Protein 3P8R (pdb70)

B-factor: mean 82.49, std 26.87, range [37.34, 180.31]

Nearest PDB structures (foldseek):
  3p8r-assembly1_A-2  TM=1.004E+00  e=5.946E-35  Vibrio cholerae
  2for-assembly1_B  TM=9.665E-01  e=1.487E-20  Shigella flexneri
  2for-assembly1_A  TM=9.392E-01  e=2.023E-20  Shigella flexneri
  3ts7-assembly1_A  TM=8.952E-01  e=6.046E-17  Methylococcus capsulatus
  3lsn-assembly1_A-2  TM=8.980E-01  e=1.083E-14  Pseudomonas protegens Pf-5

CATH classification: 1.10.600.10

Foldseek 3Di:
DFPVQCVLVVVLVVLLVLLVVLLVPDPPCVDCLSVCLNCLQNVQDSLLLLVLLVVLLVLVPDDVLQRSLLSNLLSLLVSLLVLVCPAPVNPCVSVSSVVSSVVSNVSSLVSLVDGDADPQLVLCSVVLVVLSPCLRDCNALDVLSVLCVVQVVDADDPVSVLSNLCRNFLSSNLSSNLNSQSSNHPSSNVLSVLSSQLSSLLSSLLQLLVLLLVVVPVRHHLCVNQNNVGSLVSSVVSLVSNVVSCVVPPTCCPVSNSVSCCSNVPND

Radius of gyration: 18.15 Å; Cα contacts (8 Å, |Δi|>4): 401; chains: 1; bounding box: 50×47×36 Å

Structure (mmCIF, N/CA/C/O backbone):
data_3P8R
#
_entry.id   3P8R
#
_cell.length_a   79.588
_cell.length_b   79.588
_cell.length_c   215.315
_cell.angle_alpha   90.00
_cell.angle_beta   90.00
_cell.angle_gamma   120.00
#
_symmetry.space_group_name_H-M   'P 61 2 2'
#
loop_
_entity.id
_entity.type
_entity.pdbx_description
1 polymer Geranyltranstransferase
2 water water
#
loop_
_atom_site.group_PDB
_atom_site.id
_atom_site.type_symbol
_atom_site.label_atom_id
_atom_site.label_alt_id
_atom_site.label_comp_id
_atom_site.label_asym_id
_atom_site.label_entity_id
_atom_site.label_seq_id
_atom_site.pdbx_PDB_ins_code
_atom_site.Cartn_x
_atom_site.Cartn_y
_atom_site.Cartn_z
_atom_site.occupancy
_atom_site.B_iso_or_equiv
_atom_site.auth_seq_id
_atom_site.auth_comp_id
_atom_site.auth_asym_id
_atom_site.auth_atom_id
_atom_site.pdbx_PDB_model_num
ATOM 1 N N . HIS A 1 6 ? 19.509 49.428 91.411 1.00 172.61 -2 HIS A N 1
ATOM 2 C CA . HIS A 1 6 ? 19.192 48.974 90.061 1.00 174.55 -2 HIS A CA 1
ATOM 3 C C . HIS A 1 6 ? 17.721 48.604 89.934 1.00 176.25 -2 HIS A C 1
ATOM 4 O O . HIS A 1 6 ? 17.167 48.552 88.842 1.00 176.98 -2 HIS A O 1
ATOM 11 N N . HIS A 1 7 ? 17.092 48.351 91.070 1.00 177.20 -1 HIS A N 1
ATOM 12 C CA . HIS A 1 7 ? 15.668 47.997 91.094 1.00 177.20 -1 HIS A CA 1
ATOM 13 C C . HIS A 1 7 ? 14.760 49.230 91.210 1.00 176.52 -1 HIS A C 1
ATOM 14 O O . HIS A 1 7 ? 15.237 50.345 91.439 1.00 176.59 -1 HIS A O 1
ATOM 21 N N . HIS A 1 8 ? 13.453 49.016 91.047 1.00 174.88 0 HIS A N 1
ATOM 22 C CA . HIS A 1 8 ? 12.448 50.070 91.230 1.00 171.82 0 HIS A CA 1
ATOM 23 C C . HIS A 1 8 ? 12.202 50.337 92.716 1.00 168.88 0 HIS A C 1
ATOM 24 O O . HIS A 1 8 ? 11.150 50.850 93.108 1.00 167.53 0 HIS A O 1
ATOM 31 N N . SER A 1 9 ? 13.182 49.976 93.536 1.00 165.63 1 SER A N 1
ATOM 32 C CA . SER A 1 9 ? 13.111 50.186 94.974 1.00 161.42 1 SER A CA 1
ATOM 33 C C . SER A 1 9 ? 13.914 51.424 95.363 1.00 160.09 1 SER A C 1
ATOM 34 O O . SER A 1 9 ? 13.853 51.876 96.505 1.00 160.35 1 SER A O 1
ATOM 37 N N . LEU A 1 10 ? 14.672 51.964 94.411 1.00 158.01 2 LEU A N 1
ATOM 38 C CA . LEU A 1 10 ? 15.375 53.227 94.622 1.00 155.43 2 LEU A CA 1
ATOM 39 C C . LEU A 1 10 ? 14.372 54.378 94.732 1.00 154.92 2 LEU A C 1
ATOM 40 O O . LEU A 1 10 ? 14.605 55.344 95.460 1.00 154.97 2 LEU A O 1
ATOM 45 N N . GLU A 1 11 ? 13.251 54.264 94.017 1.00 153.24 3 GLU A N 1
ATOM 46 C CA . GLU A 1 11 ? 12.222 55.312 94.014 1.00 150.36 3 GLU A CA 1
ATOM 47 C C . GLU A 1 11 ? 10.886 54.895 94.647 1.00 146.57 3 GLU A C 1
ATOM 48 O O . GLU A 1 11 ? 9.976 55.714 94.777 1.00 146.34 3 GLU A O 1
ATOM 54 N N . ALA A 1 12 ? 10.764 53.628 95.034 1.00 142.01 4 ALA A N 1
ATOM 55 C CA . ALA A 1 12 ? 9.621 53.201 95.833 1.00 136.22 4 ALA A CA 1
ATOM 56 C C . ALA A 1 12 ? 9.826 53.700 97.265 1.00 133.23 4 ALA A C 1
ATOM 57 O O . ALA A 1 12 ? 8.906 54.231 97.886 1.00 130.98 4 ALA A O 1
ATOM 59 N N . LEU A 1 13 ? 11.051 53.539 97.765 1.00 131.17 5 LEU A N 1
ATOM 60 C CA . LEU A 1 13 ? 11.445 54.026 99.088 1.00 129.51 5 LEU A CA 1
ATOM 61 C C . LEU A 1 13 ? 11.211 55.520 99.211 1.00 127.92 5 LEU A C 1
ATOM 62 O O . LEU A 1 13 ? 11.429 56.109 100.270 1.00 128.00 5 LEU A O 1
ATOM 67 N N . SER A 1 14 ? 10.792 56.136 98.114 1.00 126.41 6 SER A N 1
ATOM 68 C CA . SER A 1 14 ? 10.543 57.566 98.107 1.00 124.02 6 SER A CA 1
ATOM 69 C C . SER A 1 14 ? 9.058 57.788 98.358 1.00 121.33 6 SER A C 1
ATOM 70 O O . SER A 1 14 ? 8.662 58.773 98.980 1.00 121.06 6 SER A O 1
ATOM 73 N N . SER A 1 15 ? 8.242 56.853 97.883 1.00 117.54 7 SER A N 1
ATOM 74 C CA . SER A 1 15 ? 6.806 56.904 98.116 1.00 116.10 7 SER A CA 1
ATOM 75 C C . SER A 1 15 ? 6.476 56.917 99.612 1.00 115.05 7 SER A C 1
ATOM 76 O O . SER A 1 15 ? 5.587 57.648 100.056 1.00 116.72 7 SER A O 1
ATOM 79 N N . TYR A 1 16 ? 7.025 55.942 100.306 1.00 110.60 8 TYR A N 1
ATOM 80 C CA . TYR A 1 16 ? 6.866 55.808 101.731 1.00 103.38 8 TYR A CA 1
ATOM 81 C C . TYR A 1 16 ? 7.596 56.865 102.503 1.00 103.61 8 TYR A C 1
ATOM 82 O O . TYR A 1 16 ? 7.102 57.410 103.466 1.00 103.49 8 TYR A O 1
ATOM 91 N N . GLN A 1 17 ? 8.773 57.198 102.029 1.00 105.03 9 GLN A N 1
ATOM 92 C CA . GLN A 1 17 ? 9.660 58.022 102.796 1.00 105.43 9 GLN A CA 1
ATOM 93 C C . GLN A 1 17 ? 8.863 59.245 103.080 1.00 106.47 9 GLN A C 1
ATOM 94 O O . GLN A 1 17 ? 9.061 59.901 104.084 1.00 103.95 9 GLN A O 1
ATOM 96 N N . GLN A 1 18 ? 7.988 59.600 102.165 1.00 107.14 10 GLN A N 1
ATOM 97 C CA . GLN A 1 18 ? 7.153 60.737 102.434 1.00 109.38 10 GLN A CA 1
ATOM 98 C C . GLN A 1 18 ? 6.180 60.512 103.591 1.00 106.61 10 GLN A C 1
ATOM 99 O O . GLN A 1 18 ? 6.047 61.354 104.456 1.00 106.62 10 GLN A O 1
ATOM 105 N N . ARG A 1 19 ? 5.524 59.364 103.628 1.00 102.94 11 ARG A N 1
ATOM 106 C CA . ARG A 1 19 ? 4.491 59.127 104.629 1.00 97.90 11 ARG A CA 1
ATOM 107 C C . ARG A 1 19 ? 5.090 59.162 106.016 1.00 95.98 11 ARG A C 1
ATOM 108 O O . ARG A 1 19 ? 4.635 59.846 106.911 1.00 91.73 11 ARG A O 1
ATOM 116 N N . ASN A 1 20 ? 6.181 58.451 106.137 1.00 93.57 12 ASN A N 1
ATOM 117 C CA . ASN A 1 20 ? 6.991 58.371 107.345 1.00 92.59 12 ASN A CA 1
ATOM 118 C C . ASN A 1 20 ? 7.353 59.729 107.945 1.00 93.73 12 ASN A C 1
ATOM 119 O O . ASN A 1 20 ? 7.463 59.866 109.165 1.00 93.12 12 ASN A O 1
ATOM 124 N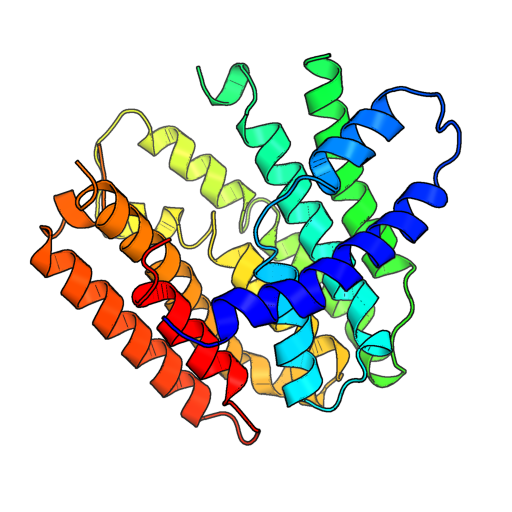 N . ASN A 1 21 ? 7.548 60.725 107.084 1.00 95.86 13 ASN A N 1
ATOM 125 C CA . ASN A 1 21 ? 7.898 62.074 107.531 1.00 96.19 13 ASN A CA 1
ATOM 126 C C . ASN A 1 21 ? 6.664 62.881 107.878 1.00 94.91 13 ASN A C 1
ATOM 127 O O . ASN A 1 21 ? 6.658 63.657 108.835 1.00 96.19 13 ASN A O 1
ATOM 132 N N . GLN A 1 22 ? 5.623 62.701 107.078 1.00 94.41 14 GLN A N 1
ATOM 133 C CA . GLN A 1 22 ? 4.326 63.279 107.373 1.00 98.41 14 GLN A CA 1
ATOM 134 C C . GLN A 1 22 ? 3.847 62.747 108.723 1.00 95.56 14 GLN A C 1
ATOM 135 O O . GLN A 1 22 ? 3.326 63.493 109.558 1.00 93.46 14 GLN A O 1
ATOM 141 N N . GLN A 1 23 ? 4.045 61.450 108.931 1.00 91.54 15 GLN A N 1
ATOM 142 C CA . GLN A 1 23 ? 3.556 60.786 110.123 1.00 88.28 15 GLN A CA 1
ATOM 143 C C . GLN A 1 23 ? 4.369 61.197 111.349 1.00 86.70 15 GLN A C 1
ATOM 144 O O . GLN A 1 23 ? 3.804 61.555 112.383 1.00 84.97 15 GLN A O 1
ATOM 150 N N . LEU A 1 24 ? 5.694 61.145 111.231 1.00 85.36 16 LEU A N 1
ATOM 151 C CA . LEU A 1 24 ? 6.578 61.498 112.345 1.00 82.48 16 LEU A CA 1
ATOM 152 C C . LEU A 1 24 ? 6.380 62.946 112.751 1.00 84.18 16 LEU A C 1
ATOM 153 O O . LEU A 1 24 ? 6.885 63.391 113.781 1.00 83.21 16 LEU A O 1
ATOM 158 N N . ASP A 1 25 ? 5.654 63.688 111.924 1.00 89.99 17 ASP A N 1
ATOM 159 C CA . ASP A 1 25 ? 5.433 65.103 112.181 1.00 91.75 17 ASP A CA 1
ATOM 160 C C . ASP A 1 25 ? 4.265 65.278 113.149 1.00 90.50 17 ASP A C 1
ATOM 161 O O . ASP A 1 25 ? 4.389 65.966 114.168 1.00 91.33 17 ASP A O 1
ATOM 166 N N . GLN A 1 26 ? 3.138 64.647 112.826 1.00 85.97 18 GLN A N 1
ATOM 167 C CA . GLN A 1 26 ? 1.992 64.631 113.722 1.00 84.83 18 GLN A CA 1
ATOM 168 C C . GLN A 1 26 ? 2.434 64.261 115.143 1.00 84.23 18 GLN A C 1
ATOM 169 O O . GLN A 1 26 ? 1.896 64.785 116.120 1.00 85.65 18 GLN A O 1
ATOM 175 N N . TRP A 1 27 ? 3.414 63.366 115.256 1.00 80.43 19 TRP A N 1
ATOM 176 C CA . TRP A 1 27 ? 3.902 62.945 116.570 1.00 76.58 19 TRP A CA 1
ATOM 177 C C . TRP A 1 27 ? 4.734 64.030 117.236 1.00 78.50 19 TRP A C 1
ATOM 178 O O . TRP A 1 27 ? 4.573 64.295 118.423 1.00 84.38 19 TRP A O 1
ATOM 189 N N . LEU A 1 28 ? 5.625 64.665 116.483 1.00 79.28 20 LEU A N 1
ATOM 190 C CA . LEU A 1 28 ? 6.413 65.759 117.046 1.00 78.83 20 LEU A CA 1
ATOM 191 C C . LEU A 1 28 ? 5.505 66.933 117.387 1.00 81.10 20 LEU A C 1
ATOM 192 O O . LEU A 1 28 ? 5.742 67.665 118.348 1.00 80.46 20 LEU A O 1
ATOM 197 N N . ASN A 1 29 ? 4.450 67.098 116.600 1.00 84.30 21 ASN A N 1
ATOM 198 C CA . ASN A 1 29 ? 3.521 68.206 116.808 1.00 88.68 21 ASN A CA 1
ATOM 199 C C . ASN A 1 29 ? 2.817 68.148 118.159 1.00 89.07 21 ASN A C 1
ATOM 200 O O . ASN A 1 29 ? 2.313 69.154 118.652 1.00 89.97 21 ASN A O 1
ATOM 205 N N . ARG A 1 30 ? 2.705 66.953 118.701 1.00 88.82 22 ARG A N 1
ATOM 206 C CA . ARG A 1 30 ? 2.057 66.743 119.973 1.00 85.47 22 ARG A CA 1
ATOM 207 C C . ARG A 1 30 ? 2.839 67.295 121.125 1.00 83.99 22 ARG A C 1
ATOM 208 O O . ARG A 1 30 ? 2.283 67.624 122.142 1.00 86.90 22 ARG A O 1
ATOM 216 N N . ILE A 1 31 ? 4.147 67.343 120.998 1.00 86.15 23 ILE A N 1
ATOM 217 C CA . ILE A 1 31 ? 4.954 67.798 122.109 1.00 90.35 23 ILE A CA 1
ATOM 218 C C . ILE A 1 31 ? 4.817 69.275 122.388 1.00 97.04 23 ILE A C 1
ATOM 219 O O . ILE A 1 31 ? 4.921 70.089 121.502 1.00 101.15 23 ILE A O 1
ATOM 224 N N . PRO A 1 32 ? 4.585 69.603 123.649 1.00 101.71 24 PRO A N 1
ATOM 225 C CA . PRO A 1 32 ? 4.476 70.983 124.101 1.00 103.44 24 PRO A CA 1
ATOM 226 C C . PRO A 1 32 ? 5.840 71.619 124.233 1.00 104.41 24 PRO A C 1
ATOM 227 O O . PRO A 1 32 ? 6.800 70.883 124.317 1.00 100.79 24 PRO A O 1
ATOM 231 N N . PHE A 1 33 ? 5.914 72.943 124.313 1.00 106.25 25 PHE A N 1
ATOM 232 C CA . PHE A 1 33 ? 7.187 73.649 124.359 1.00 106.34 25 PHE A CA 1
ATOM 233 C C . PHE A 1 33 ? 8.032 73.524 123.104 1.00 104.99 25 PHE A C 1
ATOM 234 O O . PHE A 1 33 ? 9.229 73.320 123.177 1.00 102.01 25 PHE A O 1
ATOM 242 N N . GLN A 1 34 ? 7.401 73.669 121.952 1.00 105.57 26 GLN A N 1
ATOM 243 C CA . GLN A 1 34 ? 8.082 73.544 120.671 1.00 108.89 26 GLN A CA 1
ATOM 244 C C . GLN A 1 34 ? 9.214 74.538 120.518 1.00 111.08 26 GLN A C 1
ATOM 245 O O . GLN A 1 34 ? 10.262 74.227 119.973 1.00 111.21 26 GLN A O 1
ATOM 251 N N . THR A 1 35 ? 9.004 75.735 121.024 1.00 114.45 27 THR A N 1
ATOM 252 C CA . THR A 1 35 ? 9.967 76.818 120.883 1.00 114.39 27 THR A CA 1
ATOM 253 C C . THR A 1 35 ?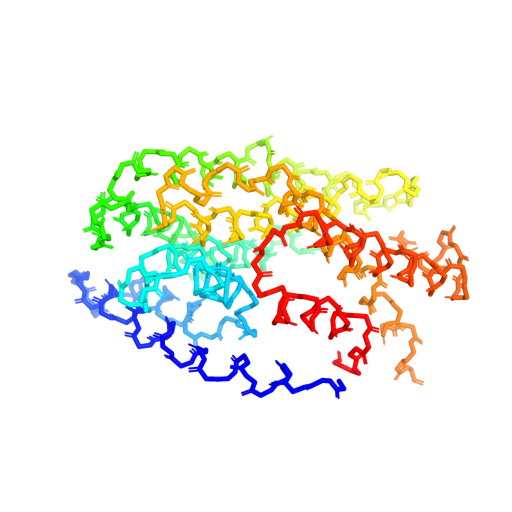 11.255 76.387 121.538 1.00 112.91 27 THR A C 1
ATOM 254 O O . THR A 1 35 ? 12.309 76.956 121.315 1.00 111.48 27 THR A O 1
ATOM 258 N N . LEU A 1 36 ? 11.138 75.396 122.397 1.00 109.07 28 LEU A N 1
ATOM 259 C CA . LEU A 1 36 ? 12.272 74.848 123.089 1.00 104.81 28 LEU A CA 1
ATOM 260 C C . LEU A 1 36 ? 13.163 74.175 122.079 1.00 103.57 28 LEU A C 1
ATOM 261 O O . LEU A 1 36 ? 12.694 73.712 121.061 1.00 104.52 28 LEU A O 1
ATOM 266 N N . PRO A 1 37 ? 14.458 74.186 122.342 1.00 102.86 29 PRO A N 1
ATOM 267 C CA . PRO A 1 37 ? 15.469 73.584 121.477 1.00 101.55 29 PRO A CA 1
ATOM 268 C C . PRO A 1 37 ? 15.464 72.071 121.319 1.00 99.38 29 PRO A C 1
ATOM 269 O O . PRO A 1 37 ? 15.617 71.579 120.214 1.00 98.44 29 PRO A O 1
ATOM 273 N N . LEU A 1 38 ? 15.283 71.336 122.398 1.00 95.94 30 LEU A N 1
ATOM 274 C CA . LEU A 1 38 ? 15.365 69.906 122.300 1.00 91.43 30 LEU A CA 1
ATOM 275 C C . LEU A 1 38 ? 14.316 69.448 121.340 1.00 91.12 30 LEU A C 1
ATOM 276 O O . LEU A 1 38 ? 14.581 68.715 120.419 1.00 91.89 30 LEU A O 1
ATOM 281 N N . ILE A 1 39 ? 13.118 69.945 121.507 1.00 91.51 31 ILE A N 1
ATOM 282 C CA . ILE A 1 39 ? 12.062 69.612 120.544 1.00 92.67 31 ILE A CA 1
ATOM 283 C C . ILE A 1 39 ? 12.434 70.024 119.130 1.00 96.11 31 ILE A C 1
ATOM 284 O O . ILE A 1 39 ? 11.683 69.772 118.181 1.00 98.25 31 ILE A O 1
ATOM 289 N N . GLU A 1 40 ? 13.589 70.671 119.000 1.00 97.93 32 GLU A N 1
ATOM 290 C CA . GLU A 1 40 ? 14.088 71.111 117.701 1.00 98.27 32 GLU A CA 1
ATOM 291 C C . GLU A 1 40 ? 15.080 70.094 117.150 1.00 92.19 32 GLU A C 1
ATOM 292 O O . GLU A 1 40 ? 14.947 69.631 116.019 1.00 87.36 32 GLU A O 1
ATOM 298 N N . ALA A 1 41 ? 16.076 69.762 117.966 1.00 87.18 33 ALA A N 1
ATOM 299 C CA . ALA A 1 41 ? 17.057 68.747 117.620 1.00 84.66 33 ALA A CA 1
ATOM 300 C C . ALA A 1 41 ? 16.321 67.496 117.203 1.00 84.85 33 ALA A C 1
ATOM 301 O O . ALA A 1 41 ? 16.626 66.900 116.171 1.00 86.00 33 ALA A O 1
ATOM 303 N N . MET A 1 42 ? 15.351 67.102 118.023 1.00 85.55 34 MET A N 1
ATOM 304 C CA . MET A 1 42 ? 14.477 65.983 117.702 1.00 82.94 34 MET A CA 1
ATOM 305 C C . MET A 1 42 ? 13.955 66.158 116.286 1.00 81.46 34 MET A C 1
ATOM 306 O O . MET A 1 42 ? 14.059 65.246 115.468 1.00 80.76 34 MET A O 1
ATOM 311 N N . ARG A 1 43 ? 13.400 67.335 116.004 1.00 81.95 35 ARG A N 1
ATOM 312 C CA . ARG A 1 43 ? 12.728 67.591 114.724 1.00 85.43 35 ARG A CA 1
ATOM 313 C C . ARG A 1 43 ? 13.683 67.533 113.518 1.00 87.45 35 ARG A C 1
ATOM 314 O O . ARG A 1 43 ? 13.309 67.067 112.434 1.00 85.99 35 ARG A O 1
ATOM 322 N N . TYR A 1 44 ? 14.911 68.011 113.710 1.00 89.82 36 TYR A N 1
ATOM 323 C CA . TYR A 1 44 ? 15.944 67.892 112.686 1.00 91.33 36 TYR A CA 1
ATOM 324 C C . TYR A 1 44 ? 16.437 66.453 112.664 1.00 92.24 36 TYR A C 1
ATOM 325 O O . TYR A 1 44 ? 16.104 65.686 111.760 1.00 93.70 36 TYR A O 1
ATOM 327 N N . GLY A 1 45 ? 17.210 66.087 113.679 1.00 91.56 37 GLY A N 1
ATOM 328 C CA . GLY A 1 45 ? 17.755 64.742 113.780 1.00 95.14 37 GLY A CA 1
ATOM 329 C C . GLY A 1 45 ? 16.812 63.618 113.384 1.00 97.37 37 GLY A C 1
ATOM 330 O O . GLY A 1 45 ? 17.230 62.461 113.284 1.00 98.19 37 GLY A O 1
ATOM 331 N N . LEU A 1 46 ? 15.543 63.945 113.153 1.00 98.70 38 LEU A N 1
ATOM 332 C CA . LEU A 1 46 ? 14.545 62.924 112.828 1.00 101.25 38 LEU A CA 1
ATOM 333 C C . LEU A 1 46 ? 13.991 63.070 111.417 1.00 102.53 38 LEU A C 1
ATOM 334 O O . LEU A 1 46 ? 13.715 62.078 110.746 1.00 99.52 38 LEU A O 1
ATOM 339 N N . LEU A 1 47 ? 13.818 64.309 110.970 1.00 107.46 39 LEU A N 1
ATOM 340 C CA . LEU A 1 47 ? 13.303 64.550 109.624 1.00 113.54 39 LEU A CA 1
ATOM 341 C C . LEU A 1 47 ? 14.425 64.667 108.573 1.00 115.64 39 LEU A C 1
ATOM 342 O O . LEU A 1 47 ? 14.163 64.840 107.379 1.00 115.79 39 LEU A O 1
ATOM 347 N N . LEU A 1 48 ? 15.671 64.565 109.036 1.00 116.78 40 LEU A N 1
ATOM 348 C CA . LEU A 1 48 ? 16.826 64.385 108.159 1.00 117.79 40 LEU A CA 1
ATOM 349 C C . LEU A 1 48 ? 16.945 62.905 107.809 1.00 118.92 40 LEU A C 1
ATOM 350 O O . LEU A 1 48 ? 16.644 62.498 106.685 1.00 119.03 40 LEU A O 1
ATOM 355 N N . GLY A 1 49 ? 17.401 62.114 108.781 1.00 119.32 41 GLY A N 1
ATOM 356 C CA . GLY A 1 49 ? 17.341 60.648 108.715 1.00 119.53 41 GLY A CA 1
ATOM 357 C C . GLY A 1 49 ? 18.164 59.953 107.641 1.00 119.20 41 GLY A C 1
ATOM 358 O O . GLY A 1 49 ? 19.395 59.974 107.682 1.00 121.83 41 GLY A O 1
ATOM 359 N N . GLY A 1 50 ? 17.476 59.318 106.690 1.00 115.52 42 GLY A N 1
ATOM 360 C CA . GLY A 1 50 ? 18.128 58.586 105.602 1.00 107.51 42 GLY A CA 1
ATOM 361 C C . GLY A 1 50 ? 17.145 58.062 104.568 1.00 104.41 42 GLY A C 1
ATOM 362 O O . GLY A 1 50 ? 16.172 58.738 104.224 1.00 100.29 42 GLY A O 1
ATOM 363 N N . LYS A 1 51 ? 17.396 56.852 104.073 1.00 103.52 43 LYS A N 1
ATOM 364 C CA . LYS A 1 51 ? 16.536 56.245 103.057 1.00 104.19 43 LYS A CA 1
ATOM 365 C C . LYS A 1 51 ? 15.258 55.669 103.678 1.00 103.04 43 LYS A C 1
ATOM 366 O O . LYS A 1 51 ? 14.280 55.408 102.969 1.00 104.52 43 LYS A O 1
ATOM 372 N N . ARG A 1 52 ? 15.279 55.474 104.999 1.00 95.78 44 ARG A N 1
ATOM 373 C CA . ARG A 1 52 ? 14.145 54.919 105.751 1.00 85.58 44 ARG A CA 1
ATOM 374 C C . ARG A 1 52 ? 13.851 53.495 105.319 1.00 79.62 44 ARG A C 1
ATOM 375 O O . ARG A 1 52 ? 12.707 53.149 105.039 1.00 77.42 44 ARG A O 1
ATOM 383 N N . ALA A 1 53 ? 14.885 52.668 105.260 1.00 76.34 45 ALA A N 1
ATOM 384 C CA . ALA A 1 53 ? 14.703 51.288 104.840 1.00 75.88 45 ALA A CA 1
ATOM 385 C C . ALA A 1 53 ? 13.790 50.548 105.816 1.00 77.71 45 ALA A C 1
ATOM 386 O O . ALA A 1 53 ? 13.078 49.601 105.441 1.00 78.60 45 ALA A O 1
ATOM 388 N N . ARG A 1 54 ? 13.808 50.991 107.071 1.00 74.40 46 ARG A N 1
ATOM 389 C CA . ARG A 1 54 ? 13.078 50.299 108.130 1.00 68.97 46 ARG A CA 1
ATOM 390 C C . ARG A 1 54 ? 11.580 50.534 108.020 1.00 63.30 46 ARG A C 1
ATOM 391 O O . ARG A 1 54 ? 10.808 49.586 107.875 1.00 64.55 46 ARG A O 1
ATOM 399 N N . PRO A 1 55 ? 11.166 51.803 108.061 1.00 57.76 47 PRO A N 1
ATOM 400 C CA . PRO A 1 55 ? 9.771 52.143 107.843 1.00 60.86 47 PRO A CA 1
ATOM 401 C C . PRO A 1 55 ? 9.239 51.438 106.604 1.00 67.16 47 PRO A C 1
ATOM 402 O O . PRO A 1 55 ? 8.125 50.916 106.614 1.00 71.82 47 PRO A O 1
ATOM 406 N N . TYR A 1 56 ? 10.043 51.425 105.544 1.00 69.78 48 TYR A N 1
ATOM 407 C CA . TYR A 1 56 ? 9.662 50.787 104.290 1.00 69.37 48 TYR A CA 1
ATOM 408 C C . TYR A 1 56 ? 9.435 49.308 104.509 1.00 64.70 48 TYR A C 1
ATOM 409 O O . TYR A 1 56 ? 8.435 48.744 104.074 1.00 67.81 48 TYR A O 1
ATOM 418 N N . LEU A 1 57 ? 10.370 48.671 105.191 1.00 64.04 49 LEU A N 1
ATOM 419 C CA . LEU A 1 57 ? 10.213 47.265 105.506 1.00 63.50 49 LEU A CA 1
ATOM 420 C C . LEU A 1 57 ? 8.928 46.983 106.289 1.00 64.18 49 LEU A C 1
ATOM 421 O O . LEU A 1 57 ? 8.287 45.946 106.090 1.00 64.81 49 LEU A O 1
ATOM 426 N N . VAL A 1 58 ? 8.561 47.889 107.193 1.00 63.34 50 VAL A N 1
ATOM 427 C CA . VAL A 1 58 ? 7.313 47.741 107.948 1.00 60.10 50 VAL A CA 1
ATOM 428 C C . VAL A 1 58 ? 6.135 47.741 106.965 1.00 60.74 50 VAL A C 1
ATOM 429 O O . VAL A 1 58 ? 5.340 46.794 106.915 1.00 58.67 50 VAL A O 1
ATOM 433 N N . TYR A 1 59 ? 6.053 48.805 106.167 1.00 60.76 51 TYR A N 1
ATOM 434 C CA . TYR A 1 59 ? 4.999 48.969 105.168 1.00 62.32 51 TYR A CA 1
ATOM 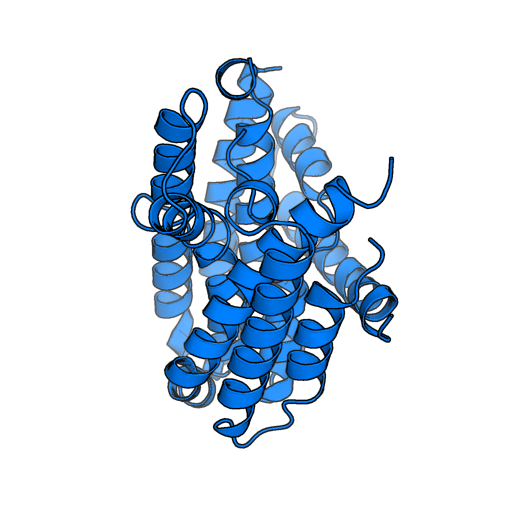435 C C . TYR A 1 59 ? 4.813 47.775 104.225 1.00 65.80 51 TYR A C 1
ATOM 436 O O . TYR A 1 59 ? 3.745 47.139 104.215 1.00 66.74 51 TYR A O 1
ATOM 445 N N . ILE A 1 60 ? 5.844 47.462 103.443 1.00 63.00 52 ILE A N 1
ATOM 446 C CA . ILE A 1 60 ? 5.727 46.383 102.462 1.00 63.92 52 ILE A CA 1
ATOM 447 C C . ILE A 1 60 ? 5.427 45.045 103.115 1.00 64.00 52 ILE A C 1
ATOM 448 O O . ILE A 1 60 ? 4.661 44.248 102.580 1.00 70.30 52 ILE A O 1
ATOM 453 N N . THR A 1 61 ? 6.022 44.782 104.269 1.00 60.57 53 THR A N 1
ATOM 454 C CA . THR A 1 61 ? 5.801 43.492 104.903 1.00 57.13 53 THR A CA 1
ATOM 455 C C . THR A 1 61 ? 4.359 43.356 105.341 1.00 59.62 53 THR A C 1
ATOM 456 O O . THR A 1 61 ? 3.771 42.281 105.243 1.00 61.85 53 THR A O 1
ATOM 460 N N . GLY A 1 62 ? 3.797 44.450 105.845 1.00 61.01 54 GLY A N 1
ATOM 461 C CA . GLY A 1 62 ? 2.439 44.429 106.356 1.00 60.73 54 GLY A CA 1
ATOM 462 C C . GLY A 1 62 ? 1.493 44.255 105.194 1.00 64.26 54 GLY A C 1
ATOM 463 O O . GLY A 1 62 ? 0.647 43.360 105.202 1.00 63.96 54 GLY A O 1
ATOM 464 N N . G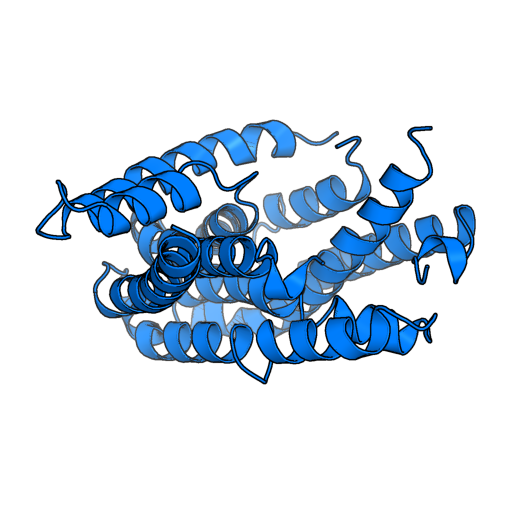LN A 1 63 ? 1.650 45.110 104.184 1.00 64.68 55 GLN A N 1
ATOM 465 C CA . GLN A 1 63 ? 0.839 45.019 102.974 1.00 66.74 55 GLN A CA 1
ATOM 466 C C . GLN A 1 63 ? 0.831 43.607 102.419 1.00 65.80 55 GLN A C 1
ATOM 467 O O . GLN A 1 63 ? -0.232 43.020 102.220 1.00 65.48 55 GLN A O 1
ATOM 473 N N . MET A 1 64 ? 2.015 43.060 102.179 1.00 66.15 56 MET A N 1
ATOM 474 C CA . MET A 1 64 ? 2.134 41.672 101.750 1.00 68.24 56 MET A CA 1
ATOM 475 C C . MET A 1 64 ? 1.208 40.779 102.575 1.00 71.07 56 MET A C 1
ATOM 476 O O . MET A 1 64 ? 0.871 39.665 102.161 1.00 77.58 56 MET A O 1
ATOM 481 N N . LEU A 1 65 ? 0.807 41.266 103.748 1.00 70.59 57 LEU A N 1
ATOM 482 C CA . LEU A 1 65 ? -0.004 40.465 104.671 1.00 69.74 57 LEU A CA 1
ATOM 483 C C . LEU A 1 65 ? -1.443 40.966 104.834 1.00 71.21 57 LEU A C 1
ATOM 484 O O . LEU A 1 65 ? -2.212 40.412 105.616 1.00 73.38 57 LEU A O 1
ATOM 489 N N . GLY A 1 66 ? -1.802 42.008 104.091 1.00 70.30 58 GLY A N 1
ATOM 490 C CA . GLY A 1 66 ? -3.191 42.430 104.002 1.00 72.46 58 GLY A CA 1
ATOM 491 C C . GLY A 1 66 ? -3.510 43.697 104.762 1.00 75.56 58 GLY A C 1
ATOM 492 O O . GLY A 1 66 ? -4.669 44.078 104.881 1.00 78.59 58 GLY A O 1
ATOM 493 N N . CYS A 1 67 ? -2.484 44.363 105.272 1.00 75.18 59 CYS A N 1
ATOM 494 C CA . CYS A 1 67 ? -2.697 45.531 106.114 1.00 73.60 59 CYS A CA 1
ATOM 495 C C . CYS A 1 67 ? -2.872 46.771 105.269 1.00 72.43 59 CYS A C 1
ATOM 496 O O . CYS A 1 67 ? -2.306 46.877 104.183 1.00 72.92 59 CYS A O 1
ATOM 499 N N . GLU A 1 68 ? -3.663 47.707 105.769 1.00 72.32 60 GLU A N 1
ATOM 500 C CA . GLU A 1 68 ? -3.750 49.014 105.156 1.00 76.08 60 GLU A CA 1
ATOM 501 C C . GLU A 1 68 ? -2.554 49.787 105.661 1.00 77.56 60 GLU A C 1
ATOM 502 O O . GLU A 1 68 ? -1.970 49.417 106.679 1.00 80.66 60 GLU A O 1
ATOM 508 N N . LEU A 1 69 ? -2.177 50.852 104.964 1.00 77.56 61 LEU A N 1
ATOM 509 C CA . LEU A 1 69 ? -1.057 51.664 105.423 1.00 81.83 61 LEU A CA 1
ATOM 510 C C . LEU A 1 69 ? -1.392 52.306 106.762 1.00 83.35 61 LEU A C 1
ATOM 511 O O . LEU A 1 69 ? -0.510 52.534 107.591 1.00 86.27 61 LEU A O 1
ATOM 516 N N . SER A 1 70 ? -2.676 52.599 106.956 1.00 83.36 62 SER A N 1
ATOM 517 C CA . SER A 1 70 ? -3.167 53.222 108.182 1.00 82.05 62 SER A CA 1
ATOM 518 C C . SER A 1 70 ? -2.883 52.308 109.361 1.00 75.57 62 SER A C 1
ATOM 519 O O . SER A 1 70 ? -2.674 52.769 110.478 1.00 76.06 62 SER A O 1
ATOM 522 N N . ASP A 1 71 ? -2.886 51.007 109.094 1.00 69.78 63 ASP A N 1
ATOM 523 C CA . ASP A 1 71 ? -2.628 50.003 110.110 1.00 68.19 63 ASP A CA 1
ATOM 524 C C . ASP A 1 71 ? -1.134 49.844 110.410 1.00 65.46 63 ASP A C 1
ATOM 525 O O . ASP A 1 71 ? -0.752 48.985 111.211 1.00 58.63 63 ASP A O 1
ATOM 530 N N . LEU A 1 72 ? -0.297 50.659 109.767 1.00 59.26 64 LEU A N 1
ATOM 531 C CA . LEU A 1 72 ? 1.144 50.417 109.776 1.00 60.26 64 LEU A CA 1
ATOM 532 C C . LEU A 1 72 ? 1.972 51.642 110.135 1.00 61.15 64 LEU A C 1
ATOM 533 O O . LEU A 1 72 ? 3.170 51.538 110.425 1.00 62.95 64 LEU A O 1
ATOM 538 N N . ASP A 1 73 ? 1.341 52.806 110.120 1.00 60.75 65 ASP A N 1
ATOM 539 C CA . ASP A 1 73 ? 2.066 54.037 110.398 1.00 64.92 65 ASP A CA 1
ATOM 540 C C . ASP A 1 73 ? 2.667 54.020 111.802 1.00 64.70 65 ASP A C 1
ATOM 541 O O . ASP A 1 73 ? 3.710 54.645 112.055 1.00 64.89 65 ASP A O 1
ATOM 546 N N . THR A 1 74 ? 2.007 53.297 112.709 1.00 58.11 66 THR A N 1
ATOM 547 C CA . THR A 1 74 ? 2.470 53.195 114.088 1.00 53.41 66 THR A CA 1
ATOM 548 C C . THR A 1 74 ? 3.818 52.483 114.174 1.00 50.46 66 THR A C 1
ATOM 549 O O . THR A 1 74 ? 4.814 53.095 114.576 1.00 51.85 66 THR A O 1
ATOM 553 N N . PRO A 1 75 ? 3.876 51.201 113.774 1.00 44.66 67 PRO A N 1
ATOM 554 C CA . PRO A 1 75 ? 5.208 50.563 113.814 1.00 47.07 67 PRO A CA 1
ATOM 555 C C . PRO A 1 75 ? 6.207 51.322 112.942 1.00 54.19 67 PRO A C 1
ATOM 556 O O . PRO A 1 75 ? 7.375 51.480 113.321 1.00 57.14 67 PRO A O 1
ATOM 560 N N . ALA A 1 76 ? 5.748 51.788 111.782 1.00 53.47 68 ALA A N 1
ATOM 561 C CA . ALA A 1 76 ? 6.634 52.429 110.833 1.00 52.41 68 ALA A CA 1
ATOM 562 C C . ALA A 1 76 ? 7.290 53.616 111.509 1.00 56.77 68 ALA A C 1
ATOM 563 O O . ALA A 1 76 ? 8.520 53.722 111.546 1.00 64.61 68 ALA A O 1
ATOM 565 N N . SER A 1 77 ? 6.468 54.502 112.066 1.00 57.95 69 SER A N 1
ATOM 566 C CA . SER A 1 77 ? 6.979 55.690 112.737 1.00 57.25 69 SER A CA 1
ATOM 567 C C . SER A 1 77 ? 7.845 55.316 113.941 1.00 57.99 69 SER A C 1
ATOM 568 O O . SER A 1 77 ? 8.899 55.902 114.170 1.00 62.83 69 SER A O 1
ATOM 571 N N . ALA A 1 78 ? 7.395 54.335 114.713 1.00 57.77 70 ALA A N 1
ATOM 572 C CA . ALA A 1 78 ? 8.105 53.931 115.924 1.00 58.23 70 ALA A CA 1
ATOM 573 C C . ALA A 1 78 ? 9.533 53.524 115.621 1.00 57.29 70 ALA A C 1
ATOM 574 O O . ALA A 1 78 ? 10.473 53.939 116.307 1.00 53.43 70 ALA A O 1
ATOM 576 N N . VAL A 1 79 ? 9.685 52.687 114.600 1.00 55.68 71 VAL A N 1
ATOM 577 C CA . VAL A 1 79 ? 10.967 52.069 114.319 1.00 54.40 71 VAL A CA 1
ATOM 578 C C . VAL A 1 79 ? 11.971 53.100 113.822 1.00 58.25 71 VAL A C 1
ATOM 579 O O . VAL A 1 79 ? 13.162 53.017 114.123 1.00 58.53 71 VAL A O 1
ATOM 583 N N . GLU A 1 80 ? 11.491 54.086 113.073 1.00 57.84 72 GLU A N 1
ATOM 584 C CA . GLU A 1 80 ? 12.374 55.142 112.618 1.00 63.67 72 GLU A CA 1
ATOM 585 C C . GLU A 1 80 ? 12.917 55.968 113.776 1.00 68.59 72 GLU A C 1
ATOM 586 O O . GLU A 1 80 ? 14.054 56.448 113.719 1.00 73.97 72 GLU A O 1
ATOM 592 N N . CYS A 1 81 ? 12.106 56.141 114.821 1.00 64.68 73 CYS A N 1
ATOM 593 C CA . CYS A 1 81 ? 12.549 56.876 116.010 1.00 61.60 73 CYS A CA 1
ATOM 594 C C . CYS A 1 81 ? 13.756 56.229 116.666 1.00 57.54 73 CYS A C 1
ATOM 595 O O . CYS A 1 81 ? 14.666 56.929 117.107 1.00 58.92 73 CYS A O 1
ATOM 598 N N . ILE A 1 82 ? 13.763 54.901 116.745 1.00 59.25 74 ILE A N 1
ATOM 599 C CA . ILE A 1 82 ? 14.925 54.197 117.292 1.00 60.34 74 ILE A CA 1
ATOM 600 C C . ILE A 1 82 ? 16.133 54.409 116.379 1.00 65.00 74 ILE A C 1
ATOM 601 O O . ILE A 1 82 ? 17.221 54.765 116.831 1.00 65.85 74 ILE A O 1
ATOM 606 N N . HIS A 1 83 ? 15.941 54.191 115.086 1.00 68.62 75 HIS A N 1
ATOM 607 C CA . HIS A 1 83 ? 17.033 54.385 114.153 1.00 71.90 75 HIS A CA 1
ATOM 608 C C . HIS A 1 83 ? 17.654 55.759 114.382 1.00 68.53 75 HIS A C 1
ATOM 609 O O . HIS A 1 83 ? 18.855 55.871 114.651 1.00 63.88 75 HIS A O 1
ATOM 616 N N . ALA A 1 84 ? 16.817 56.794 114.292 1.00 64.99 76 ALA A N 1
ATOM 617 C CA . ALA A 1 84 ? 17.257 58.185 114.422 1.00 66.19 76 ALA A CA 1
ATOM 618 C C . ALA A 1 84 ? 18.031 58.447 115.716 1.00 67.77 76 ALA A C 1
ATOM 619 O O . ALA A 1 84 ? 19.137 58.988 115.697 1.00 71.67 76 ALA A O 1
ATOM 621 N N . TYR A 1 85 ? 17.450 58.066 116.843 1.00 67.37 77 TYR A N 1
ATOM 622 C CA . TYR A 1 85 ? 18.153 58.190 118.105 1.00 65.80 77 TYR A CA 1
ATOM 623 C C . TYR A 1 85 ? 19.565 57.591 117.994 1.00 68.28 77 TYR A C 1
ATOM 624 O O . TYR A 1 85 ? 20.554 58.244 118.346 1.00 67.72 77 TYR A O 1
ATOM 633 N N . SER A 1 86 ? 19.656 56.370 117.468 1.00 67.85 78 SER A N 1
ATOM 634 C CA . SER A 1 86 ? 20.935 55.647 117.380 1.00 72.95 78 SER A CA 1
ATOM 635 C C . SER A 1 86 ? 22.027 56.393 116.596 1.00 76.09 78 SER A C 1
ATOM 636 O O . SER A 1 86 ? 23.205 56.345 116.955 1.00 75.91 78 SER A O 1
ATOM 639 N N . LEU A 1 87 ? 21.647 57.063 115.514 1.00 76.76 79 LEU A N 1
ATOM 640 C CA . LEU A 1 87 ? 22.615 57.844 114.759 1.00 77.36 79 LEU A CA 1
ATOM 641 C C . LEU A 1 87 ? 23.129 58.965 115.635 1.00 80.83 79 LEU A C 1
ATOM 642 O O . LEU A 1 87 ? 24.329 59.067 115.890 1.00 86.44 79 LEU A O 1
ATOM 647 N N . ILE A 1 88 ? 22.206 59.791 116.118 1.00 80.80 80 ILE A N 1
ATOM 648 C CA . ILE A 1 88 ? 22.554 60.932 116.950 1.00 78.39 80 ILE A CA 1
ATOM 649 C C . ILE A 1 88 ? 23.569 60.592 118.042 1.00 82.56 80 ILE A C 1
ATOM 650 O O . ILE A 1 88 ? 24.486 61.366 118.302 1.00 86.82 80 ILE A O 1
ATOM 655 N N . HIS A 1 89 ? 23.375 59.485 118.718 1.00 84.01 81 HIS A N 1
ATOM 656 C CA . HIS A 1 89 ? 24.311 59.056 119.727 1.00 88.38 81 HIS A CA 1
ATOM 657 C C . HIS A 1 89 ? 25.610 58.637 119.092 1.00 92.69 81 HIS A C 1
ATOM 658 O O . HIS A 1 89 ? 26.662 58.748 119.687 1.00 95.04 81 HIS A O 1
ATOM 665 N N . ASP A 1 90 ? 25.522 58.099 117.891 1.00 96.26 82 ASP A N 1
ATOM 666 C CA . ASP A 1 90 ? 26.695 57.623 117.178 1.00 99.42 82 ASP A CA 1
ATOM 667 C C . ASP A 1 90 ? 27.692 58.730 116.862 1.00 100.78 82 ASP A C 1
ATOM 668 O O . ASP A 1 90 ? 28.887 58.533 116.943 1.00 99.81 82 ASP A O 1
ATOM 673 N N . ASP A 1 91 ? 27.178 59.904 116.541 1.00 101.93 83 ASP A N 1
ATOM 674 C CA . ASP A 1 91 ? 27.970 61.037 116.109 1.00 103.12 83 ASP A CA 1
ATOM 675 C C . ASP A 1 91 ? 28.540 61.826 117.266 1.00 103.55 83 ASP A C 1
ATOM 676 O O . ASP A 1 91 ? 28.992 62.944 117.104 1.00 105.51 83 ASP A O 1
ATOM 681 N N . LEU A 1 92 ? 28.459 61.282 118.455 1.00 104.14 84 LEU A N 1
ATOM 682 C CA . LEU A 1 92 ? 28.988 61.987 119.596 1.00 104.77 84 LEU A CA 1
ATOM 683 C C . LEU A 1 92 ? 30.494 62.053 119.708 1.00 106.27 84 LEU A C 1
ATOM 684 O O . LEU A 1 92 ? 31.177 61.051 119.556 1.00 104.32 84 LEU A O 1
ATOM 689 N N . PRO A 1 93 ? 31.002 63.233 120.036 1.00 109.15 85 PRO A N 1
ATOM 690 C CA . PRO A 1 93 ? 32.402 63.360 120.397 1.00 110.07 85 PRO A CA 1
ATOM 691 C C . PRO A 1 93 ? 32.841 62.122 121.180 1.00 110.71 85 PRO A C 1
ATOM 692 O O . PRO A 1 93 ? 33.818 61.468 120.815 1.00 109.21 85 PRO A O 1
ATOM 696 N N . ALA A 1 94 ? 32.144 61.792 122.242 1.00 111.79 86 ALA A N 1
ATOM 697 C CA . ALA A 1 94 ? 32.597 60.668 123.007 1.00 113.68 86 ALA A CA 1
ATOM 698 C C . ALA A 1 94 ? 32.832 59.508 122.078 1.00 117.57 86 ALA A C 1
ATOM 699 O O . ALA A 1 94 ? 33.898 58.923 122.069 1.00 116.86 86 ALA A O 1
ATOM 701 N N . MET A 1 95 ? 31.809 59.142 121.326 1.00 123.29 87 MET A N 1
ATOM 702 C CA . MET A 1 95 ? 31.882 57.962 120.479 1.00 127.28 87 MET A CA 1
ATOM 703 C C . MET A 1 95 ? 32.826 57.972 119.281 1.00 131.01 87 MET A C 1
ATOM 704 O O . MET A 1 95 ? 33.621 57.060 119.114 1.00 130.16 87 MET A O 1
ATOM 709 N N . ASP A 1 96 ? 32.747 59.006 118.454 1.00 136.05 88 ASP A N 1
ATOM 710 C CA . ASP A 1 96 ? 33.573 59.075 117.248 1.00 141.05 88 ASP A CA 1
ATOM 711 C C . ASP A 1 96 ? 35.077 59.301 117.435 1.00 143.29 88 ASP A C 1
ATOM 712 O O . ASP A 1 96 ? 35.893 58.738 116.717 1.00 143.14 88 ASP A O 1
ATOM 717 N N . ASP A 1 97 ? 35.437 60.157 118.377 1.00 145.62 89 ASP A N 1
ATOM 718 C CA . ASP A 1 97 ? 36.829 60.563 118.539 1.00 146.26 89 ASP A CA 1
ATOM 719 C C . ASP A 1 97 ? 37.862 59.508 118.162 1.00 144.69 89 ASP A C 1
ATOM 720 O O . ASP A 1 97 ? 38.929 59.842 117.640 1.00 143.16 89 ASP A O 1
ATOM 725 N N . ASP A 1 112 ? 24.979 72.103 123.567 1.00 94.54 104 ASP A N 1
ATOM 726 C CA . ASP A 1 112 ? 24.359 71.485 122.398 1.00 95.02 104 ASP A CA 1
ATOM 727 C C . ASP A 1 112 ? 25.123 70.251 121.911 1.00 92.87 104 ASP A C 1
ATOM 728 O O . ASP A 1 112 ? 25.007 69.837 120.761 1.00 91.07 104 ASP A O 1
ATOM 733 N N . GLU A 1 113 ? 25.829 69.624 122.828 1.00 93.19 105 GLU A N 1
ATOM 734 C CA . GLU A 1 113 ? 26.328 68.302 122.624 1.00 93.14 105 GLU A CA 1
ATOM 735 C C . GLU A 1 113 ? 25.383 67.641 123.583 1.00 94.02 105 GLU A C 1
ATOM 736 O O . GLU A 1 113 ? 24.671 66.714 123.251 1.00 95.61 105 GLU A O 1
ATOM 742 N N . ALA A 1 114 ? 25.351 68.173 124.795 1.00 91.67 106 ALA A N 1
ATOM 743 C CA . ALA A 1 114 ? 24.422 67.660 125.785 1.00 85.21 106 ALA A CA 1
ATOM 744 C C . ALA A 1 114 ? 23.027 67.653 125.181 1.00 82.65 106 ALA A C 1
ATOM 745 O O . ALA A 1 114 ? 22.211 66.805 125.519 1.00 83.54 106 ALA A O 1
ATOM 747 N N . THR A 1 115 ? 22.762 68.598 124.280 1.00 78.87 107 THR A N 1
ATOM 748 C CA . THR A 1 115 ? 21.493 68.639 123.557 1.00 78.39 107 THR A CA 1
ATOM 749 C C . THR A 1 115 ? 21.368 67.482 122.563 1.00 81.66 107 THR A C 1
ATOM 750 O O . THR A 1 115 ? 20.267 66.993 122.294 1.00 82.74 107 THR A O 1
ATOM 754 N N . ALA A 1 116 ? 22.496 67.044 122.014 1.00 80.80 108 ALA A N 1
ATOM 755 C CA . ALA A 1 116 ? 22.501 65.860 121.161 1.00 81.69 108 ALA A CA 1
ATOM 756 C C . ALA A 1 116 ? 22.212 64.606 121.998 1.00 81.79 108 ALA A C 1
ATOM 757 O O . ALA A 1 116 ? 21.452 63.722 121.589 1.00 80.45 108 ALA A O 1
ATOM 759 N N . ILE A 1 117 ? 22.830 64.529 123.170 1.00 77.95 109 ILE A N 1
ATOM 760 C CA . ILE A 1 117 ? 22.547 63.441 124.079 1.00 76.24 109 ILE A CA 1
ATOM 761 C C . ILE A 1 117 ? 21.055 63.375 124.398 1.00 77.73 109 ILE A C 1
ATOM 762 O O . ILE A 1 117 ? 20.417 62.346 124.189 1.00 72.38 109 ILE A O 1
ATOM 767 N N . LEU A 1 118 ? 20.501 64.476 124.894 1.00 78.55 110 LEU A N 1
ATOM 768 C CA . LEU A 1 118 ? 19.089 64.505 125.247 1.00 83.50 110 LEU A CA 1
ATOM 769 C C . LEU A 1 118 ? 18.209 64.122 124.079 1.00 82.32 110 LEU A C 1
ATOM 770 O O . LEU A 1 118 ? 17.304 63.303 124.229 1.00 88.99 110 LEU A O 1
ATOM 775 N N . THR A 1 119 ? 18.466 64.721 122.921 1.00 79.15 111 THR A N 1
ATOM 776 C CA . THR A 1 119 ? 17.641 64.478 121.738 1.00 77.62 111 THR A CA 1
ATOM 777 C C . THR A 1 119 ? 17.630 63.005 121.329 1.00 78.37 111 THR A C 1
ATOM 778 O O . THR A 1 119 ? 16.646 62.510 120.771 1.00 79.46 111 THR A O 1
ATOM 782 N N . GLY A 1 120 ? 18.730 62.311 121.599 1.00 74.64 112 GLY A N 1
ATOM 783 C CA . GLY A 1 120 ? 18.791 60.879 121.364 1.00 71.99 112 GLY A CA 1
ATOM 784 C C . GLY A 1 120 ? 17.829 60.210 122.320 1.00 70.46 112 GLY A C 1
ATOM 785 O O . GLY A 1 120 ? 16.866 59.563 121.907 1.00 71.61 112 GLY A O 1
ATOM 786 N N . ASP A 1 121 ? 18.095 60.391 123.609 1.00 68.29 113 ASP A N 1
ATOM 787 C CA . ASP A 1 121 ? 17.269 59.850 124.680 1.00 65.70 113 ASP A CA 1
ATOM 788 C C . ASP A 1 121 ? 15.766 60.050 124.462 1.00 61.64 113 ASP A C 1
ATOM 789 O O . ASP A 1 121 ? 14.983 59.116 124.614 1.00 60.74 113 ASP A O 1
ATOM 794 N N . ALA A 1 122 ? 15.376 61.256 124.070 1.00 58.15 114 ALA A N 1
ATOM 795 C CA . ALA A 1 122 ? 13.973 61.581 123.864 1.00 55.69 114 ALA A CA 1
ATOM 796 C C . ALA A 1 122 ? 13.364 60.885 122.646 1.00 57.81 114 ALA A C 1
ATOM 797 O O . ALA A 1 122 ? 12.146 60.680 122.566 1.00 59.55 114 ALA A O 1
ATOM 799 N N . LEU A 1 123 ? 14.196 60.542 121.676 1.00 61.62 115 LEU A N 1
ATOM 800 C CA . LEU A 1 123 ? 13.686 59.859 120.488 1.00 59.17 115 LEU A CA 1
ATOM 801 C C . LEU A 1 123 ? 13.462 58.365 120.758 1.00 55.21 115 LEU A C 1
ATOM 802 O O . LEU A 1 123 ? 12.470 57.796 120.306 1.00 55.96 115 LEU A O 1
ATOM 807 N N . GLN A 1 124 ? 14.361 57.732 121.510 1.00 51.39 116 GLN A N 1
ATOM 808 C CA . GLN A 1 124 ? 14.083 56.376 121.971 1.00 47.15 116 GLN A CA 1
ATOM 809 C C . GLN A 1 124 ? 12.749 56.353 122.725 1.00 48.42 116 GLN A C 1
ATOM 810 O O . GLN A 1 124 ? 11.848 55.586 122.383 1.00 52.90 116 GLN A O 1
ATOM 816 N N . THR A 1 125 ? 12.610 57.210 123.731 1.00 50.69 117 THR A N 1
ATOM 817 C CA . THR A 1 125 ? 11.348 57.319 124.464 1.00 50.98 117 THR A CA 1
ATOM 818 C C . THR A 1 125 ? 10.161 57.543 123.529 1.00 52.79 117 THR A C 1
ATOM 819 O O . THR A 1 125 ? 9.128 56.880 123.657 1.00 53.76 117 THR A O 1
ATOM 823 N N . LEU A 1 126 ? 10.316 58.470 122.586 1.00 52.51 118 LEU A N 1
ATOM 824 C CA . LEU A 1 126 ? 9.258 58.773 121.605 1.00 54.11 118 LEU A CA 1
ATOM 825 C C . LEU A 1 126 ? 8.808 57.530 120.847 1.00 54.68 118 LEU A C 1
ATOM 826 O O . LEU A 1 126 ? 7.626 57.383 120.502 1.00 56.70 118 LEU A O 1
ATOM 831 N N . ALA A 1 127 ? 9.752 56.630 120.599 1.00 51.27 119 ALA A N 1
ATOM 832 C CA . ALA A 1 127 ? 9.468 55.439 119.813 1.00 50.21 119 ALA A CA 1
ATOM 833 C C . ALA A 1 127 ? 8.462 54.563 120.545 1.00 51.21 119 ALA A C 1
ATOM 834 O O . ALA A 1 127 ? 7.579 53.957 119.943 1.00 52.29 119 ALA A O 1
ATOM 836 N N . PHE A 1 128 ? 8.600 54.505 121.859 1.00 49.62 120 PHE A N 1
ATOM 837 C CA . PHE A 1 128 ? 7.722 53.685 122.655 1.00 45.43 120 PHE A CA 1
ATOM 838 C C . PHE A 1 128 ? 6.406 54.392 122.915 1.00 46.55 120 PHE A C 1
ATOM 839 O O . PHE A 1 128 ? 5.344 53.762 122.923 1.00 47.46 120 PHE A O 1
ATOM 847 N N . THR A 1 129 ? 6.465 55.707 123.108 1.00 50.11 121 THR A N 1
ATOM 848 C CA . THR A 1 129 ? 5.239 56.486 123.152 1.00 43.74 121 THR A CA 1
ATOM 849 C C . THR A 1 129 ? 4.380 56.098 121.958 1.00 48.89 121 THR A C 1
ATOM 850 O O . THR A 1 129 ? 3.194 55.794 122.108 1.00 50.23 121 THR A O 1
ATOM 854 N N . ILE A 1 130 ? 4.989 56.098 120.772 1.00 49.05 122 ILE A N 1
ATOM 855 C CA . ILE A 1 130 ? 4.277 55.771 119.532 1.00 49.75 122 ILE A CA 1
ATOM 856 C C . ILE A 1 130 ? 3.677 54.362 119.525 1.00 49.05 122 ILE A C 1
ATOM 857 O O . ILE A 1 130 ? 2.510 54.180 119.177 1.00 53.60 122 ILE A O 1
ATOM 862 N N . LEU A 1 131 ? 4.478 53.364 119.886 1.00 46.08 123 LEU A N 1
ATOM 863 C CA . LEU A 1 131 ? 3.990 51.988 119.923 1.00 45.10 123 LEU A CA 1
ATOM 864 C C . LEU A 1 131 ? 2.880 51.826 120.953 1.00 49.54 123 LEU A C 1
ATOM 865 O O . LEU A 1 131 ? 1.936 51.052 120.744 1.00 51.80 123 LEU A O 1
ATOM 870 N N . ALA A 1 132 ? 3.008 52.542 122.067 1.00 47.49 124 ALA A N 1
ATOM 871 C CA . ALA A 1 132 ? 2.002 52.520 123.134 1.00 52.31 124 ALA A CA 1
ATOM 872 C C . ALA A 1 132 ? 0.690 53.204 122.736 1.00 51.37 124 ALA A C 1
ATOM 873 O O . ALA A 1 132 ? -0.386 52.722 123.086 1.00 53.06 124 ALA A O 1
ATOM 875 N N . GLU A 1 133 ? 0.790 54.322 122.010 1.00 53.07 125 GLU A N 1
ATOM 876 C CA . GLU A 1 133 ? -0.345 55.226 121.795 1.00 52.98 125 GLU A CA 1
ATOM 877 C C . GLU A 1 133 ? -0.977 55.202 120.410 1.00 54.74 125 GLU A C 1
ATOM 878 O O . GLU A 1 133 ? -2.141 55.542 120.264 1.00 57.19 125 GLU A O 1
ATOM 884 N N . GLY A 1 134 ? -0.213 54.842 119.387 1.00 59.56 126 GLY A N 1
ATOM 885 C CA . GLY A 1 134 ? -0.707 54.940 118.010 1.00 57.36 126 GLY A CA 1
ATOM 886 C C . GLY A 1 134 ? -1.785 53.929 117.654 1.00 59.40 126 GLY A C 1
ATOM 887 O O . GLY A 1 134 ? -1.905 52.869 118.285 1.00 58.03 126 GLY A O 1
ATOM 888 N N . ASP A 1 135 ? -2.559 54.253 116.622 1.00 61.75 127 ASP A N 1
ATOM 889 C CA . ASP A 1 135 ? -3.629 53.382 116.142 1.00 60.56 127 ASP A CA 1
ATOM 890 C C . ASP A 1 135 ? -3.113 52.085 115.535 1.00 60.16 127 ASP A C 1
ATOM 891 O O . ASP A 1 135 ? -2.006 52.014 115.002 1.00 61.44 127 ASP A O 1
ATOM 896 N N . LEU A 1 136 ? -3.942 51.058 115.617 1.00 61.16 128 LEU A N 1
ATOM 897 C CA . LEU A 1 136 ? -3.610 49.758 115.094 1.00 60.64 128 LEU A CA 1
ATOM 898 C C . LEU A 1 136 ? -4.919 49.090 114.710 1.00 62.83 128 LEU A C 1
ATOM 899 O O . LEU A 1 136 ? -5.940 49.323 115.353 1.00 65.17 128 LEU A O 1
ATOM 904 N N . SER A 1 137 ? -4.902 48.272 113.663 1.00 60.59 129 SER A N 1
ATOM 905 C CA . SER A 1 137 ? -6.066 47.472 113.338 1.00 59.50 129 SER A CA 1
ATOM 906 C C . SER A 1 137 ? -6.405 46.641 114.568 1.00 59.23 129 SER A C 1
ATOM 907 O O . SER A 1 137 ? -5.633 46.588 115.529 1.00 62.27 129 SER A O 1
ATOM 910 N N . ALA A 1 138 ? -7.547 45.976 114.539 1.00 57.55 130 ALA A N 1
ATOM 911 C CA . ALA A 1 138 ? -7.931 45.134 115.658 1.00 60.73 130 ALA A CA 1
ATOM 912 C C . ALA A 1 138 ? -7.001 43.944 115.727 1.00 60.38 130 ALA A C 1
ATOM 913 O O . ALA A 1 138 ? -6.738 43.411 116.803 1.00 66.42 130 ALA A O 1
ATOM 915 N N . ALA A 1 139 ? -6.528 43.522 114.556 1.00 64.84 131 ALA A N 1
ATOM 916 C CA . ALA A 1 139 ? -5.532 42.459 114.436 1.00 62.05 131 ALA A CA 1
ATOM 917 C C . ALA A 1 139 ? -4.200 42.907 115.058 1.00 57.07 131 ALA A C 1
ATOM 918 O O . ALA A 1 139 ? -3.598 42.191 115.854 1.00 48.84 131 ALA A O 1
ATOM 920 N N . GLY A 1 140 ? -3.768 44.107 114.690 1.00 55.33 132 GLY A N 1
ATOM 921 C CA . GLY A 1 140 ? -2.609 44.738 115.307 1.00 60.63 132 GLY A CA 1
ATOM 922 C C . GLY A 1 140 ? -2.688 44.850 116.822 1.00 58.83 132 GLY A C 1
ATOM 923 O O . GLY A 1 140 ? -1.736 44.493 117.515 1.00 58.31 132 GLY A O 1
ATOM 924 N N . GLU A 1 141 ? -3.811 45.345 117.344 1.00 55.49 133 GLU A N 1
ATOM 925 C CA . GLU A 1 141 ? -3.954 45.515 118.789 1.00 49.50 133 GLU A CA 1
ATOM 926 C C . GLU A 1 141 ? -3.505 44.284 119.525 1.00 52.32 133 GLU A C 1
ATOM 927 O O . GLU A 1 141 ? -2.827 44.379 120.558 1.00 52.55 133 GLU A O 1
ATOM 933 N N . THR A 1 142 ? -3.890 43.124 118.997 1.00 47.51 134 THR A N 1
ATOM 934 C CA . THR A 1 142 ? -3.592 41.853 119.660 1.00 50.52 134 THR A CA 1
ATOM 935 C C . THR A 1 142 ? -2.094 41.664 119.817 1.00 50.16 134 THR A C 1
ATOM 936 O O . THR A 1 142 ? -1.649 40.849 120.620 1.00 49.87 134 THR A O 1
ATOM 940 N N . GLN A 1 143 ? -1.321 42.440 119.064 1.00 48.39 135 GLN A N 1
ATOM 941 C CA . GLN A 1 143 ? 0.132 42.283 119.051 1.00 51.07 135 GLN A CA 1
ATOM 942 C C . GLN A 1 143 ? 0.886 43.516 119.570 1.00 52.94 135 GLN A C 1
ATOM 943 O O . GLN A 1 143 ? 2.115 43.583 119.475 1.00 54.87 135 GLN A O 1
ATOM 949 N N . ARG A 1 144 ? 0.163 44.485 120.125 1.00 48.44 136 ARG A N 1
ATOM 950 C CA . ARG A 1 144 ? 0.811 45.721 120.552 1.00 49.54 136 ARG A CA 1
ATOM 951 C C . ARG A 1 144 ? 1.902 45.452 121.595 1.00 50.45 136 ARG A C 1
ATOM 952 O O . ARG A 1 144 ? 3.026 45.949 121.484 1.00 48.40 136 ARG A O 1
ATOM 960 N N . VAL A 1 145 ? 1.575 44.658 122.601 1.00 47.21 137 VAL A N 1
ATOM 961 C CA . VAL A 1 145 ? 2.573 44.245 123.577 1.00 48.86 137 VAL A CA 1
ATOM 962 C C . VAL A 1 145 ? 3.734 43.499 122.911 1.00 48.88 137 VAL A C 1
ATOM 963 O O . VAL A 1 145 ? 4.893 43.690 123.285 1.00 50.00 137 VAL A O 1
ATOM 967 N N . ALA A 1 146 ? 3.430 42.647 121.929 1.00 50.76 138 ALA A N 1
ATOM 968 C CA . ALA A 1 146 ? 4.481 41.908 121.215 1.00 43.02 138 ALA A CA 1
ATOM 969 C C . ALA A 1 146 ? 5.371 42.829 120.370 1.00 41.23 138 ALA A C 1
ATOM 970 O O . ALA A 1 146 ? 6.550 42.542 120.178 1.00 44.12 138 ALA A O 1
ATOM 972 N N . MET A 1 147 ? 4.806 43.927 119.869 1.00 40.53 139 MET A N 1
ATOM 973 C CA . MET A 1 147 ? 5.574 44.935 119.125 1.00 45.57 139 MET A CA 1
ATOM 974 C C . MET A 1 147 ? 6.525 45.694 120.039 1.00 51.65 139 MET A C 1
ATOM 975 O O . MET A 1 147 ? 7.607 46.122 119.627 1.00 58.81 139 MET A O 1
ATOM 980 N N . LEU A 1 148 ? 6.095 45.918 121.270 1.00 48.62 140 LEU A N 1
ATOM 981 C CA . LEU A 1 148 ? 6.929 46.628 122.204 1.00 48.25 140 LEU A CA 1
ATOM 982 C C . LEU A 1 148 ? 8.069 45.707 122.658 1.00 49.29 140 LEU A C 1
ATOM 983 O O . LEU A 1 148 ? 9.227 46.121 122.698 1.00 51.92 140 LEU A O 1
ATOM 988 N N . GLN A 1 149 ? 7.767 44.454 122.978 1.00 40.93 141 GLN A N 1
ATOM 989 C CA . GLN A 1 149 ? 8.844 43.581 123.419 1.00 47.82 141 GLN A CA 1
ATOM 990 C C . GLN A 1 149 ? 9.869 43.425 122.298 1.00 49.44 141 GLN A C 1
ATOM 991 O O . GLN A 1 149 ? 11.066 43.418 122.554 1.00 52.22 141 GLN A O 1
ATOM 997 N N . ALA A 1 150 ? 9.407 43.371 121.050 1.00 48.77 142 ALA A N 1
ATOM 998 C CA . ALA A 1 150 ? 10.312 43.152 119.918 1.00 48.01 142 ALA A CA 1
ATOM 999 C C . ALA A 1 150 ? 11.160 44.377 119.636 1.00 49.63 142 ALA A C 1
ATOM 1000 O O . ALA A 1 150 ? 12.314 44.266 119.239 1.00 56.54 142 ALA A O 1
ATOM 1002 N N . LEU A 1 151 ? 10.578 45.551 119.830 1.00 47.30 143 LEU A N 1
ATOM 1003 C CA . LEU A 1 151 ? 11.326 46.787 119.662 1.00 48.63 143 LEU A CA 1
ATOM 1004 C C . LEU A 1 151 ? 12.317 47.010 120.813 1.00 52.24 143 LEU A C 1
ATOM 1005 O O . LEU A 1 151 ? 13.425 47.507 120.602 1.00 57.43 143 LEU A O 1
ATOM 1010 N N . ALA A 1 152 ? 11.935 46.650 122.031 1.00 48.82 144 ALA A N 1
ATOM 1011 C CA . ALA A 1 152 ? 12.865 46.800 123.141 1.00 53.43 144 ALA A CA 1
ATOM 1012 C C . ALA A 1 152 ? 13.999 45.788 122.971 1.00 54.65 144 ALA A C 1
ATOM 1013 O O . ALA A 1 152 ? 15.173 46.133 123.092 1.00 52.00 144 ALA A O 1
ATOM 1015 N N . GLU A 1 153 ? 13.637 44.541 122.680 1.00 58.03 145 GLU A N 1
ATOM 1016 C CA . GLU A 1 153 ? 14.616 43.467 122.490 1.00 55.39 145 GLU A CA 1
ATOM 1017 C C . GLU A 1 153 ? 15.637 43.779 121.414 1.00 54.88 145 GLU A C 1
ATOM 1018 O O . GLU A 1 153 ? 16.804 43.474 121.563 1.00 58.34 145 GLU A O 1
ATOM 1024 N N . ALA A 1 154 ? 15.188 44.374 120.320 1.00 55.42 146 ALA A N 1
ATOM 1025 C CA . ALA A 1 154 ? 16.072 44.666 119.210 1.00 52.10 146 ALA A CA 1
ATOM 1026 C C . ALA A 1 154 ? 16.929 45.877 119.488 1.00 56.45 146 ALA A C 1
ATOM 1027 O O . ALA A 1 154 ? 17.933 46.091 118.821 1.00 59.86 146 ALA A O 1
ATOM 1029 N N . SER A 1 155 ? 16.529 46.690 120.458 1.00 58.40 147 SER A N 1
ATOM 1030 C CA . SER A 1 155 ? 17.186 47.982 120.662 1.00 55.95 147 SER A CA 1
ATOM 1031 C C . SER A 1 155 ? 18.174 48.021 121.829 1.00 56.54 147 SER A C 1
ATOM 1032 O O . SER A 1 155 ? 19.076 48.864 121.858 1.00 53.96 147 SER A O 1
ATOM 1035 N N . GLY A 1 156 ? 18.009 47.106 122.780 1.00 56.58 148 GLY A N 1
ATOM 1036 C CA . GLY A 1 156 ? 18.787 47.145 124.013 1.00 62.94 148 GLY A CA 1
ATOM 1037 C C . GLY A 1 156 ? 20.079 46.346 124.019 1.00 65.89 148 GLY A C 1
ATOM 1038 O O . GLY A 1 156 ? 20.737 46.190 122.987 1.00 67.45 148 GLY A O 1
ATOM 1039 N N . ALA A 1 157 ? 20.431 45.838 125.201 1.00 69.46 149 ALA A N 1
ATOM 1040 C CA . ALA A 1 157 ? 21.683 45.098 125.414 1.00 69.05 149 ALA A CA 1
ATOM 1041 C C . ALA A 1 157 ? 21.629 43.737 124.745 1.00 69.38 149 ALA A C 1
ATOM 1042 O O . ALA A 1 157 ? 22.532 42.917 124.903 1.00 74.84 149 ALA A O 1
ATOM 1044 N N . GLN A 1 158 ? 20.563 43.497 123.996 1.00 65.90 150 GLN A N 1
ATOM 1045 C CA . GLN A 1 158 ? 20.426 42.240 123.297 1.00 63.91 150 GLN A CA 1
ATOM 1046 C C . GLN A 1 158 ? 20.341 42.487 121.806 1.00 62.09 150 GLN A C 1
ATOM 1047 O O . GLN A 1 158 ? 20.047 41.581 121.037 1.00 62.81 150 GLN A O 1
ATOM 1053 N N . GLY A 1 159 ? 20.610 43.721 121.400 1.00 58.86 151 GLY A N 1
ATOM 1054 C CA . GLY A 1 159 ? 20.601 44.056 119.996 1.00 52.75 151 GLY A CA 1
ATOM 1055 C C . GLY A 1 159 ? 21.445 45.272 119.734 1.00 56.73 151 GLY A C 1
ATOM 1056 O O . GLY A 1 159 ? 22.627 45.307 120.044 1.00 62.59 151 GLY A O 1
ATOM 1057 N N . MET A 1 160 ? 20.819 46.292 119.182 1.00 55.76 152 MET A N 1
ATOM 1058 C CA . MET A 1 160 ? 21.520 47.491 118.782 1.00 57.15 152 MET A CA 1
ATOM 1059 C C . MET A 1 160 ? 22.574 47.980 119.795 1.00 65.72 152 MET A C 1
ATOM 1060 O O . MET A 1 160 ? 23.577 48.602 119.419 1.00 67.03 152 MET A O 1
ATOM 1065 N N . CYS A 1 161 ? 22.350 47.717 121.078 1.00 68.24 153 CYS A N 1
ATOM 1066 C CA . CYS A 1 161 ? 23.284 48.201 122.097 1.00 72.07 153 CYS A CA 1
ATOM 1067 C C . CYS A 1 161 ? 24.397 47.205 122.331 1.00 72.05 153 CYS A C 1
ATOM 1068 O O . CYS A 1 161 ? 25.549 47.579 122.496 1.00 77.72 153 CYS A O 1
ATOM 1071 N N . LEU A 1 162 ? 24.041 45.933 122.350 1.00 72.44 154 LEU A N 1
ATOM 1072 C CA . LEU A 1 162 ? 25.021 44.884 122.516 1.00 73.29 154 LEU A CA 1
ATOM 1073 C C . LEU A 1 162 ? 25.955 44.913 121.321 1.00 75.21 154 LEU A C 1
ATOM 1074 O O . LEU A 1 162 ? 27.116 44.545 121.431 1.00 78.76 154 LEU A O 1
ATOM 1079 N N . GLY A 1 163 ? 25.450 45.386 120.186 1.00 75.13 155 GLY A N 1
ATOM 1080 C CA . GLY A 1 163 ? 26.211 45.373 118.946 1.00 74.72 155 GLY A CA 1
ATOM 1081 C C . GLY A 1 163 ? 27.071 46.602 118.835 1.00 77.54 155 GLY A C 1
ATOM 1082 O O . GLY A 1 163 ? 28.094 46.602 118.155 1.00 78.81 155 GLY A O 1
ATOM 1083 N N . GLN A 1 164 ? 26.650 47.663 119.507 1.00 80.83 156 GLN A N 1
ATOM 1084 C CA . GLN A 1 164 ? 27.422 48.896 119.528 1.00 83.54 156 GLN A CA 1
ATOM 1085 C C . GLN A 1 164 ? 28.524 48.750 120.579 1.00 81.25 156 GLN A C 1
ATOM 1086 O O . GLN A 1 164 ? 29.599 49.332 120.467 1.00 76.36 156 GLN A O 1
ATOM 1092 N N . ALA A 1 165 ? 28.242 47.941 121.592 1.00 81.68 157 ALA A N 1
ATOM 1093 C CA . ALA A 1 165 ? 29.221 47.595 122.611 1.00 83.53 157 ALA A CA 1
ATOM 1094 C C . ALA A 1 165 ? 30.341 46.759 122.014 1.00 85.67 157 ALA A C 1
ATOM 1095 O O . ALA A 1 165 ? 31.481 46.808 122.480 1.00 88.65 157 ALA A O 1
ATOM 1097 N N . LEU A 1 166 ? 30.010 45.973 120.996 1.00 86.08 158 LEU A N 1
ATOM 1098 C CA . LEU A 1 166 ? 30.989 45.083 120.390 1.00 82.34 158 LEU A CA 1
ATOM 1099 C C . LEU A 1 166 ? 31.850 45.840 119.393 1.00 81.63 158 LEU A C 1
ATOM 1100 O O . LEU A 1 166 ? 33.043 45.580 119.289 1.00 82.88 158 LEU A O 1
ATOM 1105 N N . ASP A 1 167 ? 31.249 46.779 118.672 1.00 80.65 159 ASP A N 1
ATOM 1106 C CA . ASP A 1 167 ? 32.009 47.635 117.778 1.00 87.29 159 ASP A CA 1
ATOM 1107 C C . ASP A 1 167 ? 32.889 48.584 118.594 1.00 95.27 159 ASP A C 1
ATOM 1108 O O . ASP A 1 167 ? 33.677 49.365 118.047 1.00 95.55 159 ASP A O 1
ATOM 1113 N N . LEU A 1 168 ? 32.732 48.514 119.912 1.00 100.87 160 LEU A N 1
ATOM 1114 C CA . LEU A 1 168 ? 33.568 49.267 120.826 1.00 105.13 160 LEU A CA 1
ATOM 1115 C C . LEU A 1 168 ? 34.949 48.634 120.813 1.00 109.77 160 LEU A C 1
ATOM 1116 O O . LEU A 1 168 ? 35.887 49.192 120.240 1.00 111.15 160 LEU A O 1
ATOM 1121 N N . ALA A 1 169 ? 35.061 47.458 121.433 1.00 113.47 161 ALA A N 1
ATOM 1122 C CA . ALA A 1 169 ? 36.320 46.706 121.481 1.00 117.28 161 ALA A CA 1
ATOM 1123 C C . ALA A 1 169 ? 36.950 46.515 120.094 1.00 120.67 161 ALA A C 1
ATOM 1124 O O . ALA A 1 169 ? 38.173 46.518 119.950 1.00 121.13 161 ALA A O 1
ATOM 1126 N N . ALA A 1 170 ? 36.130 46.325 119.087 1.00 125.60 162 ALA A N 1
ATOM 1127 C CA . ALA A 1 170 ? 36.649 46.067 117.764 1.00 129.53 162 ALA A CA 1
ATOM 1128 C C . ALA A 1 170 ? 37.263 47.274 117.103 1.00 132.59 162 ALA A C 1
ATOM 1129 O O . ALA A 1 170 ? 37.909 47.149 116.079 1.00 134.51 162 ALA A O 1
ATOM 1131 N N . GLU A 1 171 ? 37.025 48.454 117.634 1.00 135.24 163 GLU A N 1
ATOM 1132 C CA . GLU A 1 171 ? 37.498 49.621 116.925 1.00 137.63 163 GLU A CA 1
ATOM 1133 C C . GLU A 1 171 ? 39.012 49.619 116.773 1.00 137.10 163 GLU A C 1
AT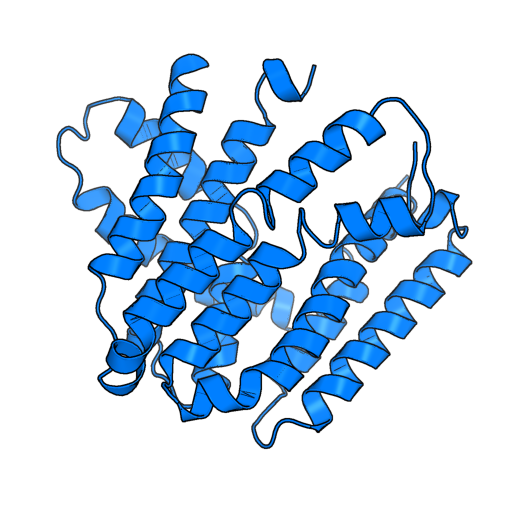OM 1134 O O . GLU A 1 171 ? 39.534 49.871 115.690 1.00 136.19 163 GLU A O 1
ATOM 1140 N N . ASN A 1 172 ? 39.731 49.336 117.843 1.00 135.48 164 ASN A N 1
ATOM 1141 C CA . ASN A 1 172 ? 41.172 49.315 117.714 1.00 135.03 164 ASN A CA 1
ATOM 1142 C C . ASN A 1 172 ? 41.782 48.159 116.904 1.00 132.87 164 ASN A C 1
ATOM 1143 O O . ASN A 1 172 ? 42.589 48.364 116.012 1.00 131.16 164 ASN A O 1
ATOM 1148 N N . ARG A 1 173 ? 41.343 46.948 117.203 1.00 129.34 165 ARG A N 1
ATOM 1149 C CA . ARG A 1 173 ? 41.917 45.728 116.661 1.00 124.70 165 ARG A CA 1
ATOM 1150 C C . ARG A 1 173 ? 41.387 45.374 115.298 1.00 123.05 165 ARG A C 1
ATOM 1151 O O . ARG A 1 173 ? 40.459 46.001 114.824 1.00 124.63 165 ARG A O 1
ATOM 1153 N N . LEU A 1 174 ? 41.993 44.391 114.646 1.00 119.86 166 LEU A N 1
ATOM 1154 C CA . LEU A 1 174 ? 41.345 43.827 113.463 1.00 115.39 166 LEU A CA 1
ATOM 1155 C C . LEU A 1 174 ? 40.782 42.488 113.936 1.00 112.44 166 LEU A C 1
ATOM 1156 O O . LEU A 1 174 ? 41.384 41.836 114.800 1.00 111.94 166 LEU A O 1
ATOM 1158 N N . ILE A 1 175 ? 39.629 42.083 113.403 1.00 106.24 167 ILE A N 1
ATOM 1159 C CA . ILE A 1 175 ? 38.886 40.977 114.024 1.00 98.07 167 ILE A CA 1
ATOM 1160 C C . ILE A 1 175 ? 38.515 39.786 113.139 1.00 91.12 167 ILE A C 1
ATOM 1161 O O . ILE A 1 175 ? 38.640 39.820 111.915 1.00 87.11 167 ILE A O 1
ATOM 1166 N N . SER A 1 176 ? 38.064 38.732 113.814 1.00 84.91 168 SER A N 1
ATOM 1167 C CA . SER A 1 176 ? 37.529 37.526 113.205 1.00 81.99 168 SER A CA 1
ATOM 1168 C C . SER A 1 176 ? 36.335 37.867 112.309 1.00 82.65 168 SER A C 1
ATOM 1169 O O . SER A 1 176 ? 35.528 38.737 112.647 1.00 86.23 168 SER A O 1
ATOM 1172 N N . LEU A 1 177 ? 36.230 37.197 111.162 1.00 80.53 169 LEU A N 1
ATOM 1173 C CA . LEU A 1 177 ? 35.059 37.339 110.290 1.00 74.14 169 LEU A CA 1
ATOM 1174 C C . LEU A 1 177 ? 33.776 37.112 111.084 1.00 75.04 169 LEU A C 1
ATOM 1175 O O . LEU A 1 177 ? 32.809 37.853 110.932 1.00 77.77 169 LEU A O 1
ATOM 1180 N N . GLU A 1 178 ? 33.774 36.073 111.915 1.00 72.65 170 GLU A N 1
ATOM 1181 C CA . GLU A 1 178 ? 32.679 35.806 112.835 1.00 73.52 170 GLU A CA 1
ATOM 1182 C C . GLU A 1 178 ? 32.375 37.062 113.660 1.00 77.34 170 GLU A C 1
ATOM 1183 O O . GLU A 1 178 ? 31.324 37.699 113.505 1.00 77.48 170 GLU A O 1
ATOM 1189 N N . GLU A 1 179 ? 33.308 37.409 114.537 1.00 77.37 171 GLU A N 1
ATOM 1190 C CA . GLU A 1 179 ? 33.217 38.634 115.314 1.00 80.00 171 GLU A CA 1
ATOM 1191 C C . GLU A 1 179 ? 32.625 39.790 114.507 1.00 75.62 171 GLU A C 1
ATOM 1192 O O . GLU A 1 179 ? 31.726 40.488 114.985 1.00 78.59 171 GLU A O 1
ATOM 1198 N N . LEU A 1 180 ? 33.127 39.999 113.294 1.00 67.49 172 LEU A N 1
ATOM 1199 C CA . LEU A 1 180 ? 32.669 41.121 112.475 1.00 69.27 172 LEU A CA 1
ATOM 1200 C C . LEU A 1 180 ? 31.197 40.964 112.078 1.00 74.64 172 LEU A C 1
ATOM 1201 O O . LEU A 1 180 ? 30.471 41.946 111.886 1.00 76.00 172 LEU A O 1
ATOM 1206 N N . GLU A 1 181 ? 30.758 39.725 111.936 1.00 71.70 173 GLU A N 1
ATOM 1207 C CA . GLU A 1 181 ? 29.388 39.485 111.565 1.00 75.22 173 GLU A CA 1
ATOM 1208 C C . GLU A 1 181 ? 28.515 39.663 112.795 1.00 76.80 173 GLU A C 1
ATOM 1209 O O . GLU A 1 181 ? 27.482 40.338 112.740 1.00 76.07 173 GLU A O 1
ATOM 1215 N N . THR A 1 182 ? 28.946 39.073 113.908 1.00 70.53 174 THR A N 1
ATOM 1216 C CA . THR A 1 182 ? 28.227 39.219 115.156 1.00 66.42 174 THR A CA 1
ATOM 1217 C C . THR A 1 182 ? 28.042 40.688 115.500 1.00 70.87 174 THR A C 1
ATOM 1218 O O . THR A 1 182 ? 27.041 41.081 116.091 1.00 74.15 174 THR A O 1
ATOM 1222 N N . ILE A 1 183 ? 28.998 41.510 115.108 1.00 69.08 175 ILE A N 1
ATOM 1223 C CA . ILE A 1 183 ? 28.826 42.934 115.282 1.00 71.86 175 ILE A CA 1
ATOM 1224 C C . ILE A 1 183 ? 27.698 43.498 114.416 1.00 72.07 175 ILE A C 1
ATOM 1225 O O . ILE A 1 183 ? 26.748 44.056 114.955 1.00 78.92 175 ILE A O 1
ATOM 1230 N N . HIS A 1 184 ? 27.797 43.359 113.093 1.00 67.43 176 HIS A N 1
ATOM 1231 C CA . HIS A 1 184 ? 26.742 43.833 112.173 1.00 69.80 176 HIS A CA 1
ATOM 1232 C C . HIS A 1 184 ? 25.361 43.208 112.440 1.00 69.23 176 HIS A C 1
ATOM 1233 O O . HIS A 1 184 ? 24.316 43.826 112.196 1.00 66.21 176 HIS A O 1
ATOM 1240 N N . ARG A 1 185 ? 25.384 41.964 112.903 1.00 65.66 177 ARG A N 1
ATOM 1241 C CA A ARG A 1 185 ? 24.174 41.215 113.192 0.50 65.40 177 ARG A CA 1
ATOM 1242 C CA B ARG A 1 185 ? 24.182 41.217 113.200 0.50 65.32 177 ARG A CA 1
ATOM 1243 C C . ARG A 1 185 ? 23.369 41.952 114.259 1.00 68.82 177 ARG A C 1
ATOM 1244 O O . ARG A 1 185 ? 22.176 42.221 114.085 1.00 65.50 177 ARG A O 1
ATOM 1259 N N . ASN A 1 186 ? 24.030 42.287 115.361 1.00 69.25 178 ASN A N 1
ATOM 1260 C CA . ASN A 1 186 ? 23.381 42.985 116.456 1.00 63.92 178 ASN A CA 1
ATOM 1261 C C . ASN A 1 186 ? 23.235 44.480 116.223 1.00 64.40 178 ASN A C 1
ATOM 1262 O O . ASN A 1 186 ? 22.216 45.071 116.556 1.00 72.45 178 ASN A O 1
ATOM 1267 N N . LYS A 1 187 ? 24.245 45.096 115.634 1.00 66.94 179 LYS A N 1
ATOM 1268 C CA . LYS A 1 187 ? 24.250 46.545 115.487 1.00 68.33 179 LYS A CA 1
ATOM 1269 C C . LYS A 1 187 ? 23.393 47.030 114.324 1.00 70.07 179 LYS A C 1
ATOM 1270 O O . LYS A 1 187 ? 22.983 48.188 114.296 1.00 76.86 179 LYS A O 1
ATOM 1276 N N . THR A 1 188 ? 23.121 46.148 113.367 1.00 71.48 180 THR A N 1
ATOM 1277 C CA . THR A 1 188 ? 22.303 46.514 112.213 1.00 71.15 180 THR A CA 1
ATOM 1278 C C . THR A 1 188 ? 21.213 45.497 111.905 1.00 71.39 180 THR A C 1
ATOM 1279 O O . THR A 1 188 ? 20.144 45.847 111.391 1.00 71.58 180 THR A O 1
ATOM 1283 N N . GLY A 1 189 ? 21.486 44.235 112.202 1.00 67.39 181 GLY A N 1
ATOM 1284 C CA . GLY A 1 189 ? 20.530 43.190 111.887 1.00 70.47 181 GLY A CA 1
ATOM 1285 C C . GLY A 1 189 ? 19.290 43.268 112.759 1.00 67.67 181 GLY A C 1
ATOM 1286 O O . GLY A 1 189 ? 18.165 43.177 112.268 1.00 67.33 181 GLY A O 1
ATOM 1287 N N . ALA A 1 190 ? 19.507 43.435 114.060 1.00 64.65 182 ALA A N 1
ATOM 1288 C CA . ALA A 1 190 ? 18.429 43.389 115.030 1.00 60.59 182 ALA A CA 1
ATOM 1289 C C . ALA A 1 190 ? 17.318 44.377 114.686 1.00 58.35 182 ALA A C 1
ATOM 1290 O O . ALA A 1 190 ? 16.160 43.984 114.568 1.00 52.75 182 ALA A O 1
ATOM 1292 N N . LEU A 1 191 ? 17.664 45.647 114.501 1.00 56.20 183 LEU A N 1
ATOM 1293 C CA . LEU A 1 191 ? 16.647 46.659 114.211 1.00 59.31 183 LEU A CA 1
ATOM 1294 C C . LEU A 1 191 ? 15.967 46.423 112.866 1.00 63.10 183 LEU A C 1
ATOM 1295 O O . LEU A 1 191 ? 14.767 46.670 112.710 1.00 65.33 183 LEU A O 1
ATOM 1300 N N . MET A 1 192 ? 16.724 45.943 111.887 1.00 66.00 184 MET A N 1
ATOM 1301 C CA . MET A 1 192 ? 16.141 45.712 110.575 1.00 63.10 184 MET A CA 1
ATOM 1302 C C . MET A 1 192 ? 15.186 44.523 110.607 1.00 58.33 184 MET A C 1
ATOM 1303 O O . MET A 1 192 ? 14.093 44.578 110.039 1.00 57.77 184 MET A O 1
ATOM 1308 N N . ARG A 1 193 ? 15.593 43.456 111.289 1.00 50.35 185 ARG A N 1
ATOM 1309 C CA . ARG A 1 193 ? 14.697 42.324 111.525 1.00 52.64 185 ARG A CA 1
ATOM 1310 C C . ARG A 1 193 ? 13.490 42.769 112.337 1.00 60.24 185 ARG A C 1
ATOM 1311 O O . ARG A 1 193 ? 12.428 42.140 112.302 1.00 63.19 185 ARG A O 1
ATOM 1319 N N . CYS A 1 194 ? 13.668 43.845 113.097 1.00 61.23 186 CYS A N 1
ATOM 1320 C CA . CYS A 1 194 ? 12.606 44.337 113.940 1.00 57.11 186 CYS A CA 1
ATOM 1321 C C . CYS A 1 194 ? 11.570 45.034 113.077 1.00 56.74 186 CYS A C 1
ATOM 1322 O O . CYS A 1 194 ? 10.373 44.766 113.209 1.00 58.03 186 CYS A O 1
ATOM 1325 N N . ALA A 1 195 ? 12.021 45.917 112.187 1.00 54.25 187 ALA A N 1
ATOM 1326 C CA . ALA A 1 195 ? 11.103 46.599 111.268 1.00 54.47 187 ALA A CA 1
ATOM 1327 C C . ALA A 1 195 ? 10.212 45.593 110.522 1.00 58.41 187 ALA A C 1
ATOM 1328 O O . ALA A 1 195 ? 9.016 45.816 110.314 1.00 64.55 187 ALA A O 1
ATOM 1330 N N . ILE A 1 196 ? 10.803 44.479 110.128 1.00 57.93 188 ILE A N 1
ATOM 1331 C CA . ILE A 1 196 ? 10.068 43.436 109.442 1.00 61.49 188 ILE A CA 1
ATOM 1332 C C . ILE A 1 196 ? 9.083 42.725 110.372 1.00 62.15 188 ILE A C 1
ATOM 1333 O O . ILE A 1 196 ? 7.935 42.490 109.981 1.00 66.11 188 ILE A O 1
ATOM 1338 N N . ARG A 1 197 ? 9.521 42.391 111.590 1.00 55.16 189 ARG A N 1
ATOM 1339 C CA . ARG A 1 197 ? 8.641 41.772 112.590 1.00 51.56 189 ARG A CA 1
ATOM 1340 C C . ARG A 1 197 ? 7.449 42.663 112.909 1.00 54.19 189 ARG A C 1
ATOM 1341 O O . ARG A 1 197 ? 6.327 42.178 113.052 1.00 56.27 189 ARG A O 1
ATOM 1349 N N . LEU A 1 198 ? 7.698 43.963 113.048 1.00 50.95 190 LEU A N 1
ATOM 1350 C CA . LEU A 1 198 ? 6.636 44.910 113.341 1.00 51.83 190 LEU A CA 1
ATOM 1351 C C . LEU A 1 198 ? 5.603 44.861 112.215 1.00 58.95 190 LEU A C 1
ATOM 1352 O O . LEU A 1 198 ? 4.424 44.569 112.458 1.00 63.84 190 LEU A O 1
ATOM 1357 N N . GLY A 1 199 ? 6.052 45.128 110.989 1.00 58.01 191 GLY A N 1
ATOM 1358 C CA . GLY A 1 199 ? 5.198 45.021 109.808 1.00 51.08 191 GLY A CA 1
ATOM 1359 C C . GLY A 1 199 ? 4.311 43.791 109.843 1.00 50.19 191 GLY A C 1
ATOM 1360 O O . GLY A 1 199 ? 3.116 43.882 109.594 1.00 58.71 191 GLY A O 1
ATOM 1361 N N . ALA A 1 200 ? 4.886 42.638 110.170 1.00 44.15 192 ALA A N 1
ATOM 1362 C CA . ALA A 1 200 ? 4.125 41.393 110.239 1.00 46.42 192 ALA A CA 1
ATOM 1363 C C . ALA A 1 200 ? 3.096 41.347 111.372 1.00 53.68 192 ALA A C 1
ATOM 1364 O O . ALA A 1 200 ? 1.976 40.855 111.188 1.00 58.32 192 ALA A O 1
ATOM 1366 N N . LEU A 1 201 ? 3.496 41.822 112.551 1.00 55.05 193 LEU A N 1
ATOM 1367 C CA . LEU A 1 201 ? 2.644 41.771 113.741 1.00 54.95 193 LEU A CA 1
ATOM 1368 C C . LEU A 1 201 ? 1.423 42.668 113.601 1.00 52.47 193 LEU A C 1
ATOM 1369 O O . LEU A 1 201 ? 0.392 42.429 114.229 1.00 58.40 193 LEU A O 1
ATOM 1374 N N . ALA A 1 202 ? 1.556 43.701 112.779 1.00 51.59 194 ALA A N 1
ATOM 1375 C CA . ALA A 1 202 ? 0.462 44.626 112.483 1.00 52.82 194 ALA A CA 1
ATOM 1376 C C . ALA A 1 202 ? -0.725 43.902 111.869 1.00 54.59 194 ALA A C 1
ATOM 1377 O O . ALA A 1 202 ? -1.835 44.431 111.831 1.00 58.90 194 ALA A O 1
ATOM 1379 N N . ALA A 1 203 ? -0.479 42.693 111.383 1.00 54.78 195 ALA A N 1
A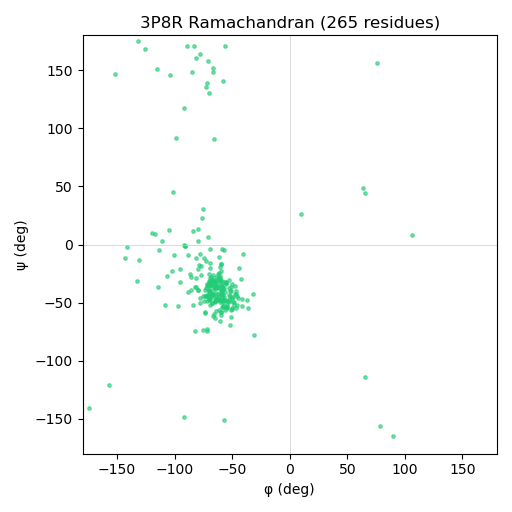TOM 1380 C CA . ALA A 1 203 ? -1.515 41.892 110.769 1.00 57.75 195 ALA A CA 1
ATOM 1381 C C . ALA A 1 203 ? -1.933 40.787 111.705 1.00 58.48 195 ALA A C 1
ATOM 1382 O O . ALA A 1 203 ? -2.616 39.857 111.287 1.00 64.11 195 ALA A O 1
ATOM 1384 N N . GLY A 1 204 ? -1.506 40.870 112.962 1.00 55.30 196 GLY A N 1
ATOM 1385 C CA . GLY A 1 204 ? -2.004 39.961 113.993 1.00 47.34 196 GLY A CA 1
ATOM 1386 C C . GLY A 1 204 ? -1.362 38.600 113.928 1.00 49.88 196 GLY A C 1
ATOM 1387 O O . GLY A 1 204 ? -0.262 38.465 113.414 1.00 55.02 196 GLY A O 1
ATOM 1388 N N . GLU A 1 205 ? -2.047 37.589 114.450 1.00 47.77 197 GLU A N 1
ATOM 1389 C CA . GLU A 1 205 ? -1.482 36.250 114.537 1.00 53.16 197 GLU A CA 1
ATOM 1390 C C . GLU A 1 205 ? -1.110 35.646 113.182 1.00 60.96 197 GLU A C 1
ATOM 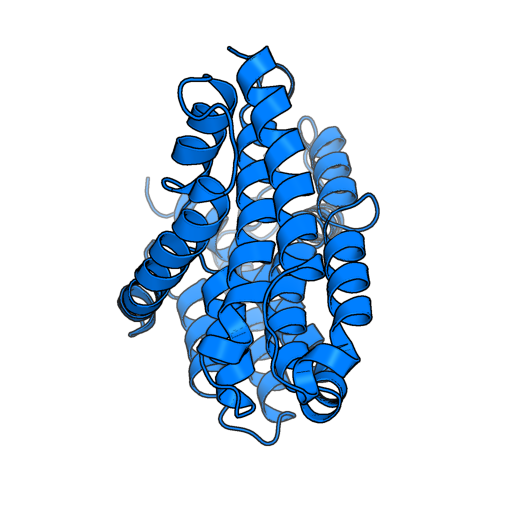1391 O O . GLU A 1 205 ? -0.178 34.844 113.093 1.00 64.23 197 GLU A O 1
ATOM 1397 N N . LYS A 1 206 ? -1.850 36.005 112.138 1.00 63.66 198 LYS A N 1
ATOM 1398 C CA . LYS A 1 206 ? -1.501 35.586 110.788 1.00 65.29 198 LYS A CA 1
ATOM 1399 C C . LYS A 1 206 ? -0.091 36.057 110.413 1.00 64.62 198 LYS A C 1
ATOM 1400 O O . LYS A 1 206 ? 0.705 35.279 109.892 1.00 68.42 198 LYS A O 1
ATOM 1406 N N . GLY A 1 207 ? 0.204 37.331 110.654 1.00 63.66 199 GLY A N 1
ATOM 1407 C CA . GLY A 1 207 ? 1.558 37.861 110.465 1.00 63.96 199 GLY A CA 1
ATOM 1408 C C . GLY A 1 207 ? 2.573 37.188 111.385 1.00 64.79 199 GLY A C 1
ATOM 1409 O O . GLY A 1 207 ? 3.655 36.800 110.962 1.00 61.89 199 GLY A O 1
ATOM 1410 N N . ARG A 1 208 ? 2.220 37.024 112.651 1.00 61.21 200 ARG A N 1
ATOM 1411 C CA . ARG A 1 208 ? 3.152 36.460 113.609 1.00 61.72 200 ARG A CA 1
ATOM 1412 C C . ARG A 1 208 ? 3.608 35.072 113.200 1.00 63.48 200 ARG A C 1
ATOM 1413 O O . ARG A 1 208 ? 4.752 34.682 113.450 1.00 68.09 200 ARG A O 1
ATOM 1421 N N . ALA A 1 209 ? 2.707 34.313 112.596 1.00 63.29 201 ALA A N 1
ATOM 1422 C CA . ALA A 1 209 ? 3.011 32.926 112.259 1.00 62.81 201 ALA A CA 1
ATOM 1423 C C . ALA A 1 209 ? 4.057 32.849 111.152 1.00 58.07 201 ALA A C 1
ATOM 1424 O O . ALA A 1 209 ? 4.647 31.805 110.921 1.00 62.00 201 ALA A O 1
ATOM 1426 N N . MET A 1 210 ? 4.271 33.959 110.465 1.00 54.07 202 MET A N 1
ATOM 1427 C CA . MET A 1 210 ? 5.221 34.004 109.373 1.00 56.72 202 MET A CA 1
ATOM 1428 C C . MET A 1 210 ? 6.640 34.418 109.830 1.00 63.53 202 MET A C 1
ATOM 1429 O O . MET A 1 210 ? 7.574 34.474 109.021 1.00 63.45 202 MET A O 1
ATOM 1434 N N . LEU A 1 211 ? 6.804 34.691 111.125 1.00 64.51 203 LEU A N 1
ATOM 1435 C CA . LEU A 1 211 ? 8.054 35.274 111.633 1.00 64.89 203 LEU A CA 1
ATOM 1436 C C . LEU A 1 211 ? 9.301 34.423 111.376 1.00 64.01 203 LEU A C 1
ATOM 1437 O O . LEU A 1 211 ? 10.349 34.951 110.983 1.00 65.51 203 LEU A O 1
ATOM 1442 N N . PRO A 1 212 ? 9.200 33.106 111.598 1.00 60.09 204 PRO A N 1
ATOM 1443 C CA . PRO A 1 212 ? 10.375 32.256 111.378 1.00 59.86 204 PRO A CA 1
ATOM 1444 C C . PRO A 1 212 ? 10.995 32.507 110.003 1.00 65.26 204 PRO A C 1
ATOM 1445 O O . PRO A 1 212 ? 12.215 32.679 109.888 1.00 69.21 204 PRO A O 1
ATOM 1449 N N . HIS A 1 213 ? 10.158 32.564 108.975 1.00 60.22 205 HIS A N 1
ATOM 1450 C CA . HIS A 1 213 ? 10.650 32.741 107.622 1.00 61.61 205 HIS A CA 1
ATOM 1451 C C . HIS A 1 213 ? 11.137 34.157 107.448 1.00 61.90 205 HIS A C 1
ATOM 1452 O O . HIS A 1 213 ? 12.209 34.396 106.893 1.00 69.99 205 HIS A O 1
ATOM 1459 N N . LEU A 1 214 ? 10.359 35.102 107.949 1.00 63.93 206 LEU A N 1
ATOM 1460 C CA . LEU A 1 214 ? 10.729 36.505 107.846 1.00 63.63 206 LEU A CA 1
ATOM 1461 C C . LEU A 1 214 ? 12.031 36.796 108.594 1.00 63.72 206 LEU A C 1
ATOM 1462 O O . LEU A 1 214 ? 12.829 37.632 108.167 1.00 61.05 206 LEU A O 1
ATOM 1467 N N . ASP A 1 215 ? 12.235 36.104 109.712 1.00 59.30 207 ASP A N 1
ATOM 1468 C CA . ASP A 1 215 ? 13.468 36.238 110.469 1.00 65.63 207 ASP A CA 1
ATOM 1469 C C . ASP A 1 215 ? 14.677 35.837 109.600 1.00 68.11 207 ASP A C 1
ATOM 1470 O O . ASP A 1 215 ? 15.563 36.665 109.346 1.00 65.86 207 ASP A O 1
ATOM 1475 N N . ARG A 1 216 ? 14.696 34.582 109.137 1.00 69.84 208 ARG A N 1
ATOM 1476 C CA . ARG A 1 216 ? 15.715 34.101 108.196 1.00 68.48 208 ARG A CA 1
ATOM 1477 C C . ARG A 1 216 ? 15.984 35.162 107.134 1.00 67.93 208 ARG A C 1
ATOM 1478 O O . ARG A 1 216 ? 17.131 35.561 106.909 1.00 68.55 208 ARG A O 1
ATOM 1486 N N . TYR A 1 217 ? 14.919 35.625 106.487 1.00 64.24 209 TYR A N 1
ATOM 1487 C CA . TYR A 1 217 ? 15.047 36.652 105.469 1.00 62.25 209 TYR A CA 1
ATOM 1488 C C . TYR A 1 217 ? 15.778 37.859 106.042 1.00 67.16 209 TYR A C 1
ATOM 1489 O O . TYR A 1 217 ? 16.797 38.298 105.500 1.00 70.13 209 TYR A O 1
ATOM 1498 N N . ALA A 1 218 ? 15.265 38.381 107.151 1.00 68.76 210 ALA A N 1
ATOM 1499 C CA . ALA A 1 218 ? 15.842 39.565 107.787 1.00 67.85 210 ALA A CA 1
ATOM 1500 C C . ALA A 1 218 ? 17.340 39.418 108.086 1.00 64.98 210 ALA A C 1
ATOM 1501 O O . ALA A 1 218 ? 18.140 40.302 107.769 1.00 61.28 210 ALA A O 1
ATOM 1503 N N . GLU A 1 219 ? 17.711 38.305 108.707 1.00 60.82 211 GLU A N 1
ATOM 1504 C CA . GLU A 1 219 ? 19.101 38.082 109.061 1.00 67.67 211 GLU A CA 1
ATOM 1505 C C . GLU A 1 219 ? 20.001 38.110 107.831 1.00 70.24 211 GLU A C 1
ATOM 1506 O O . GLU A 1 219 ? 21.048 38.756 107.837 1.00 71.68 211 GLU A O 1
ATOM 1512 N N . ALA A 1 220 ? 19.586 37.426 106.768 1.00 68.37 212 ALA A N 1
ATOM 1513 C CA . ALA A 1 220 ? 20.383 37.408 105.554 1.00 67.42 212 ALA A CA 1
ATOM 1514 C C . ALA A 1 220 ? 20.474 38.806 104.954 1.00 67.93 212 ALA A C 1
ATOM 1515 O O . ALA A 1 220 ? 21.546 39.249 104.547 1.00 70.88 212 ALA A O 1
ATOM 1517 N N . VAL A 1 221 ? 19.353 39.511 104.906 1.00 66.99 213 VAL A N 1
ATOM 1518 C CA . VAL A 1 221 ? 19.326 40.823 104.265 1.00 67.82 213 VAL A CA 1
ATOM 1519 C C . VAL A 1 221 ? 20.055 41.878 105.098 1.00 71.36 213 VAL A C 1
ATOM 1520 O O . VAL A 1 221 ? 20.674 42.789 104.552 1.00 71.11 213 VAL A O 1
ATOM 1524 N N . GLY A 1 222 ? 19.978 41.751 106.422 1.00 75.33 214 GLY A N 1
ATOM 1525 C CA . GLY A 1 222 ? 20.661 42.677 107.325 1.00 76.28 214 GLY A CA 1
ATOM 1526 C C . GLY A 1 222 ? 22.167 42.597 107.176 1.00 78.49 214 GLY A C 1
ATOM 1527 O O . GLY A 1 222 ? 22.847 43.615 107.072 1.00 78.11 214 GLY A O 1
ATOM 1528 N N . LEU A 1 223 ? 22.680 41.371 107.157 1.00 79.84 215 LEU A N 1
ATOM 1529 C CA . LEU A 1 223 ? 24.108 41.113 106.989 1.00 79.73 215 LEU A CA 1
ATOM 1530 C C . LEU A 1 223 ? 24.629 41.556 105.618 1.00 79.76 215 LEU A C 1
ATOM 1531 O O . LEU A 1 223 ? 25.648 42.239 105.517 1.00 80.43 215 LEU A O 1
ATOM 1536 N N . ALA A 1 224 ? 23.918 41.157 104.568 1.00 78.26 216 ALA A N 1
ATOM 1537 C CA . ALA A 1 224 ? 24.313 41.458 103.202 1.00 74.46 216 ALA A CA 1
ATOM 1538 C C . ALA A 1 224 ? 24.376 42.948 102.977 1.00 73.59 216 ALA A C 1
ATOM 1539 O O . ALA A 1 224 ? 25.110 43.421 102.117 1.00 74.76 216 ALA A O 1
ATOM 1541 N N . PHE A 1 225 ? 23.599 43.694 103.746 1.00 78.07 217 PHE A N 1
ATOM 1542 C CA . PHE A 1 225 ? 23.581 45.140 103.579 1.00 82.67 217 PHE A CA 1
ATOM 1543 C C . PHE A 1 225 ? 24.958 45.703 103.928 1.00 80.73 217 PHE A C 1
ATOM 1544 O O . PHE A 1 225 ? 25.480 46.578 103.237 1.00 80.31 217 PHE A O 1
ATOM 1552 N N . GLN A 1 226 ? 25.544 45.177 104.996 1.00 79.54 218 GLN A N 1
ATOM 1553 C CA . GLN A 1 226 ? 26.866 45.598 105.440 1.00 82.31 218 GLN A CA 1
ATOM 1554 C C . GLN A 1 226 ? 27.952 45.201 104.445 1.00 84.24 218 GLN A C 1
ATOM 1555 O O . GLN A 1 226 ? 28.787 46.019 104.043 1.00 84.11 218 GLN A O 1
ATOM 1561 N N . VAL A 1 227 ? 27.941 43.931 104.062 1.00 81.90 219 VAL A N 1
ATOM 1562 C CA . VAL A 1 227 ? 28.926 43.413 103.141 1.00 75.52 219 VAL A CA 1
ATOM 1563 C C . VAL A 1 227 ? 28.974 44.265 101.883 1.00 78.32 219 VAL A C 1
ATOM 1564 O O . VAL A 1 227 ? 30.048 44.607 101.393 1.00 82.62 219 VAL A O 1
ATOM 1568 N N . GLN A 1 228 ? 27.805 44.627 101.371 1.00 81.17 220 GLN A N 1
ATOM 1569 C CA . GLN A 1 228 ? 27.726 45.409 100.141 1.00 82.78 220 GLN A CA 1
ATOM 1570 C C . GLN A 1 228 ? 28.101 46.877 100.326 1.00 85.30 220 GLN A C 1
ATOM 1571 O O . GLN A 1 228 ? 28.256 47.607 99.352 1.00 90.60 220 GLN A O 1
ATOM 1577 N N . ASP A 1 229 ? 28.218 47.328 101.568 1.00 87.18 221 ASP A N 1
ATOM 1578 C CA . ASP A 1 229 ? 28.749 48.659 101.803 1.00 89.41 221 ASP A CA 1
ATOM 1579 C C . ASP A 1 229 ? 30.218 48.579 101.485 1.00 88.76 221 ASP A C 1
ATOM 1580 O O . ASP A 1 229 ? 30.666 49.053 100.448 1.00 90.93 221 ASP A O 1
ATOM 1585 N N . ASP A 1 230 ? 30.958 47.948 102.387 1.00 87.76 222 ASP A N 1
ATOM 1586 C CA . ASP A 1 230 ? 32.375 47.699 102.189 1.00 88.29 222 ASP A CA 1
ATOM 1587 C C . ASP A 1 230 ? 32.749 47.497 100.719 1.00 88.05 222 ASP A C 1
ATOM 1588 O O . ASP A 1 230 ? 33.763 48.017 100.257 1.00 92.65 222 ASP A O 1
ATOM 1593 N N . ILE A 1 231 ? 31.934 46.753 99.984 1.00 83.10 223 ILE A N 1
ATOM 1594 C CA . ILE A 1 231 ? 32.220 46.503 98.580 1.00 82.31 223 ILE A CA 1
ATOM 1595 C C . ILE A 1 231 ? 32.077 47.776 97.756 1.00 88.01 223 ILE A C 1
ATOM 1596 O O . ILE A 1 231 ? 32.713 47.928 96.713 1.00 89.99 223 ILE A O 1
ATOM 1601 N N . LEU A 1 232 ? 31.228 48.687 98.216 1.00 93.85 224 LEU A N 1
ATOM 1602 C CA . LEU A 1 232 ? 31.045 49.955 97.520 1.00 96.15 224 LEU A CA 1
ATOM 1603 C C . LEU A 1 232 ? 32.095 50.961 97.992 1.00 100.64 224 LEU A C 1
ATOM 1604 O O . LEU A 1 232 ? 32.485 51.858 97.241 1.00 103.70 224 LEU A O 1
ATOM 1609 N N . ASP A 1 233 ? 32.559 50.797 99.232 1.00 102.62 225 ASP A N 1
ATOM 1610 C CA . ASP A 1 233 ? 33.688 51.573 99.743 1.00 105.12 225 ASP A CA 1
ATOM 1611 C C . ASP A 1 233 ? 34.916 51.345 98.871 1.00 108.54 225 ASP A C 1
ATOM 1612 O O . ASP A 1 233 ? 35.527 52.293 98.372 1.00 110.57 225 ASP A O 1
ATOM 1617 N N . ILE A 1 234 ? 35.268 50.074 98.692 1.00 108.97 226 ILE A N 1
ATOM 1618 C CA . ILE A 1 234 ? 36.454 49.696 97.939 1.00 107.87 226 ILE A CA 1
ATOM 1619 C C . ILE A 1 234 ? 36.328 50.057 96.452 1.00 110.80 226 ILE A C 1
ATOM 1620 O O . ILE A 1 234 ? 37.322 50.371 95.802 1.00 111.22 226 ILE A O 1
ATOM 1625 N N . ILE A 1 235 ? 35.111 50.027 95.917 1.00 115.07 227 ILE A N 1
ATOM 1626 C CA . ILE A 1 235 ? 34.910 50.253 94.484 1.00 121.15 227 ILE A CA 1
ATOM 1627 C C . ILE A 1 235 ? 34.425 51.660 94.120 1.00 129.71 227 ILE A C 1
ATOM 1628 O O . ILE A 1 235 ? 33.515 51.808 93.301 1.00 131.55 227 ILE A O 1
ATOM 1633 N N . SER A 1 236 ? 35.033 52.689 94.708 1.00 138.07 228 SER A N 1
ATOM 1634 C CA . SER A 1 236 ? 34.680 54.074 94.367 1.00 145.63 228 SER A CA 1
ATOM 1635 C C . SER A 1 236 ? 35.904 54.996 94.310 1.00 150.40 228 SER A C 1
ATOM 1636 O O . SER A 1 236 ? 35.787 56.187 94.001 1.00 151.56 228 SER A O 1
ATOM 1639 N N . ASP A 1 237 ? 37.075 54.437 94.605 1.00 154.21 229 ASP A N 1
ATOM 1640 C CA . ASP A 1 237 ? 38.320 55.206 94.622 1.00 156.86 229 ASP A CA 1
ATOM 1641 C C . ASP A 1 237 ? 38.592 55.889 93.277 1.00 156.52 229 ASP A C 1
ATOM 1642 O O . ASP A 1 237 ? 39.118 55.268 92.347 1.00 156.51 229 ASP A O 1
ATOM 1647 N N . LYS A 1 253 ? 41.507 48.357 108.481 1.00 115.97 245 LYS A N 1
ATOM 1648 C CA . LYS A 1 253 ? 40.560 47.960 109.513 1.00 115.35 245 LYS A CA 1
ATOM 1649 C C . LYS A 1 253 ? 40.076 46.528 109.282 1.00 114.13 245 LYS A C 1
ATOM 1650 O O . LYS A 1 253 ? 40.672 45.771 108.507 1.00 113.10 245 LYS A O 1
ATOM 1656 N N . SER A 1 254 ? 38.990 46.168 109.963 1.00 109.79 246 SER A N 1
ATOM 1657 C CA . SER A 1 254 ? 38.327 44.888 109.750 1.00 103.61 246 SER A CA 1
ATOM 1658 C C . SER A 1 254 ? 37.113 45.042 108.828 1.00 100.84 246 SER A C 1
ATOM 1659 O O . SER A 1 254 ? 36.007 45.311 109.290 1.00 102.77 246 SER A O 1
ATOM 1662 N N . THR A 1 255 ? 37.335 44.867 107.529 1.00 95.28 247 THR A N 1
ATOM 1663 C CA . THR A 1 255 ? 36.265 44.982 106.546 1.00 89.71 247 THR A CA 1
ATOM 1664 C C . THR A 1 255 ? 36.013 43.647 105.852 1.00 88.20 247 THR A C 1
ATOM 1665 O O . THR A 1 255 ? 36.921 42.827 105.715 1.00 87.29 247 THR A O 1
ATOM 1669 N N . TYR A 1 256 ? 34.775 43.436 105.417 1.00 85.27 248 TYR A N 1
ATOM 1670 C CA . TYR A 1 256 ? 34.402 42.200 104.739 1.00 82.79 248 TYR A CA 1
ATOM 1671 C C . TYR A 1 256 ? 35.362 41.882 103.597 1.00 83.39 248 TYR A C 1
ATOM 1672 O O . TYR A 1 256 ? 35.733 40.726 103.389 1.00 85.89 248 TYR A O 1
ATOM 1681 N N . PRO A 1 257 ? 35.761 42.913 102.860 1.00 85.02 249 PRO A N 1
ATOM 1682 C CA . PRO A 1 257 ? 36.681 42.743 101.731 1.00 85.60 249 PRO A CA 1
ATOM 1683 C C . PRO A 1 257 ? 38.080 42.344 102.192 1.00 84.86 249 PRO A C 1
ATOM 1684 O O . PRO A 1 257 ? 38.751 41.564 101.517 1.00 85.86 249 PRO A O 1
ATOM 1688 N N . ALA A 1 258 ? 38.508 42.878 103.331 1.00 81.83 250 ALA A N 1
ATOM 1689 C CA . ALA A 1 258 ? 39.827 42.573 103.871 1.00 78.52 250 ALA A CA 1
ATOM 1690 C C . ALA A 1 258 ? 39.910 41.127 104.351 1.00 76.69 250 ALA A C 1
ATOM 1691 O O . ALA A 1 258 ? 40.910 40.446 104.130 1.00 82.43 250 ALA A O 1
ATOM 1693 N N . LEU A 1 259 ? 38.851 40.666 105.009 1.00 70.45 251 LEU A N 1
ATOM 1694 C CA . LEU A 1 259 ? 38.802 39.303 105.522 1.00 67.84 251 LEU A CA 1
ATOM 1695 C C . LEU A 1 259 ? 38.491 38.232 104.458 1.00 65.29 251 LEU A C 1
ATOM 1696 O O . LEU A 1 259 ? 38.578 37.038 104.734 1.00 62.81 251 LEU A O 1
ATOM 1701 N N . LEU A 1 260 ? 38.133 38.657 103.251 1.00 62.90 252 LEU A N 1
ATOM 1702 C CA . LEU A 1 260 ? 37.676 37.732 102.211 1.00 67.27 252 LEU A CA 1
ATOM 1703 C C . LEU A 1 260 ? 38.158 38.146 100.825 1.00 69.36 252 LEU A C 1
ATOM 1704 O O . LEU A 1 260 ? 38.028 37.385 99.863 1.00 69.62 252 LEU A O 1
ATOM 1709 N N . GLY A 1 261 ? 38.683 39.363 100.721 1.00 68.94 253 GLY A N 1
ATOM 1710 C CA . GLY A 1 261 ? 39.072 39.918 99.431 1.00 71.90 253 GLY A CA 1
ATOM 1711 C C . GLY A 1 261 ? 37.855 40.356 98.640 1.00 77.99 253 GLY A C 1
ATOM 1712 O O . GLY A 1 261 ? 36.752 39.856 98.856 1.00 78.25 253 GLY A O 1
ATOM 1713 N N . LEU A 1 262 ? 38.052 41.289 97.717 1.00 81.20 254 LEU A N 1
ATOM 1714 C CA . LEU A 1 262 ? 36.946 41.848 96.950 1.00 89.31 254 LEU A CA 1
ATOM 1715 C C . LEU A 1 262 ? 36.013 40.774 96.404 1.00 93.47 254 LEU A C 1
ATOM 1716 O O . LEU A 1 262 ? 34.802 40.818 96.625 1.00 99.00 254 LEU A O 1
ATOM 1721 N N . GLU A 1 263 ? 36.579 39.815 95.682 1.00 95.77 255 GLU A N 1
ATOM 1722 C CA . GLU A 1 263 ? 35.778 38.774 95.062 1.00 97.66 255 GLU A CA 1
ATOM 1723 C C . GLU A 1 263 ? 35.203 37.816 96.105 1.00 94.65 255 GLU A C 1
ATOM 1724 O O . GLU A 1 263 ? 34.118 37.264 95.923 1.00 96.27 255 GLU A O 1
ATOM 1730 N N . GLY A 1 264 ? 35.937 37.627 97.197 1.00 90.33 256 GLY A N 1
ATOM 1731 C CA . GLY A 1 264 ? 35.490 36.752 98.272 1.00 87.56 256 GLY A CA 1
ATOM 1732 C C . GLY A 1 264 ? 34.276 37.313 98.984 1.00 86.79 256 GLY A C 1
ATOM 1733 O O . GLY A 1 264 ? 33.443 36.561 99.495 1.00 87.79 256 GLY A O 1
ATOM 1734 N N . ALA A 1 265 ? 34.182 38.641 99.018 1.00 83.75 257 ALA A N 1
ATOM 1735 C CA . ALA A 1 265 ? 33.071 39.329 99.661 1.00 82.75 257 ALA A CA 1
ATOM 1736 C C . ALA A 1 265 ? 31.854 39.291 98.757 1.00 86.14 257 ALA A C 1
ATOM 1737 O O . ALA A 1 265 ? 30.762 38.921 99.185 1.00 88.72 257 ALA A O 1
ATOM 1739 N N . GLN A 1 266 ? 32.042 39.674 97.501 1.00 85.37 258 GLN A N 1
ATOM 1740 C CA . GLN A 1 266 ? 30.939 39.660 96.555 1.00 87.75 258 GLN A CA 1
ATOM 1741 C C . GLN A 1 266 ? 30.305 38.284 96.496 1.00 87.41 258 GLN A C 1
ATOM 1742 O O . GLN A 1 266 ? 29.103 38.153 96.294 1.00 89.37 258 GLN A O 1
ATOM 1748 N N . GLN A 1 267 ? 31.116 37.253 96.674 1.00 86.76 259 GLN A N 1
ATOM 1749 C CA . GLN A 1 267 ? 30.581 35.908 96.679 1.00 90.20 259 GLN A CA 1
ATOM 1750 C C . GLN A 1 267 ? 29.681 35.728 97.902 1.00 87.48 259 GLN A C 1
ATOM 1751 O O . GLN A 1 267 ? 28.660 35.042 97.841 1.00 86.03 259 GLN A O 1
ATOM 1757 N N . LYS A 1 268 ? 30.057 36.364 99.007 1.00 83.65 260 LYS A N 1
ATOM 1758 C CA . LYS A 1 268 ? 29.270 36.283 100.234 1.00 82.06 260 LYS A CA 1
ATOM 1759 C C . LYS A 1 268 ? 27.931 37.019 100.103 1.00 79.65 260 LYS A C 1
ATOM 1760 O O . LYS A 1 268 ? 26.884 36.493 100.490 1.00 79.52 260 LYS A O 1
ATOM 1766 N N . ALA A 1 269 ? 27.971 38.231 99.555 1.00 71.65 261 ALA A N 1
ATOM 1767 C CA . ALA A 1 269 ? 26.764 39.011 99.332 1.00 71.28 261 ALA A CA 1
ATOM 1768 C C . ALA A 1 269 ? 25.770 38.249 98.454 1.00 75.34 261 ALA A C 1
ATOM 1769 O O . ALA A 1 269 ? 24.570 38.204 98.747 1.00 78.15 261 ALA A O 1
ATOM 1771 N N . HIS A 1 270 ? 26.275 37.654 97.377 1.00 75.11 262 HIS A N 1
ATOM 1772 C CA . HIS A 1 270 ? 25.442 36.900 96.459 1.00 74.30 262 HIS A CA 1
ATOM 1773 C C . HIS A 1 270 ? 24.862 35.683 97.172 1.00 73.90 262 HIS A C 1
ATOM 1774 O O . HIS A 1 270 ? 23.710 35.311 96.945 1.00 77.69 262 HIS A O 1
ATOM 1781 N N . THR A 1 271 ? 25.651 35.068 98.044 1.00 68.70 263 THR A N 1
ATOM 1782 C CA . THR A 1 271 ? 25.187 33.892 98.760 1.00 69.98 263 THR A CA 1
ATOM 1783 C C . THR A 1 271 ? 24.086 34.279 99.738 1.00 71.65 263 THR A C 1
ATOM 1784 O O . THR A 1 271 ? 23.167 33.500 100.006 1.00 70.72 263 THR A O 1
ATOM 1788 N N . LEU A 1 272 ? 24.195 35.488 100.280 1.00 69.84 264 LEU A N 1
ATOM 1789 C CA . LEU A 1 272 ? 23.213 35.977 101.226 1.00 65.80 264 LEU A CA 1
ATOM 1790 C C . LEU A 1 272 ? 21.922 36.341 100.492 1.00 66.80 264 LEU A C 1
ATOM 1791 O O . LEU A 1 272 ? 20.841 36.059 100.990 1.00 71.22 264 LEU A O 1
ATOM 1796 N N . LEU A 1 273 ? 22.026 36.937 99.303 1.00 62.08 265 LEU A N 1
ATOM 1797 C CA . LEU A 1 273 ? 20.833 37.192 98.494 1.00 60.77 265 LEU A CA 1
ATOM 1798 C C . LEU A 1 273 ? 20.127 35.890 98.161 1.00 66.19 265 LEU A C 1
ATOM 1799 O O . LEU A 1 273 ? 18.908 35.835 98.094 1.00 71.34 265 LEU A O 1
ATOM 1804 N N . GLN A 1 274 ? 20.896 34.828 97.981 1.00 70.21 266 GLN A N 1
ATOM 1805 C CA . GLN A 1 274 ? 20.306 33.515 97.740 1.00 76.77 266 GLN A CA 1
ATOM 1806 C C . GLN A 1 274 ? 19.632 32.958 99.000 1.00 74.54 266 GLN A C 1
ATOM 1807 O O . GLN A 1 274 ? 18.617 32.257 98.924 1.00 74.52 266 GLN A O 1
ATOM 1813 N N . GLU A 1 275 ? 20.206 33.278 100.155 1.00 73.80 267 GLU A N 1
ATOM 1814 C CA . GLU A 1 275 ? 19.677 32.833 101.440 1.00 71.01 267 GLU A CA 1
ATOM 1815 C C . GLU A 1 275 ? 18.335 33.517 101.702 1.00 65.73 267 GLU A C 1
ATOM 1816 O O . GLU A 1 275 ? 17.380 32.879 102.147 1.00 59.83 267 GLU A O 1
ATOM 1822 N N . ALA A 1 276 ? 18.277 34.816 101.412 1.00 62.25 268 ALA A N 1
ATOM 1823 C CA . ALA A 1 276 ? 17.070 35.607 101.606 1.00 65.65 268 ALA A CA 1
ATOM 1824 C C . ALA A 1 276 ? 15.972 35.016 100.745 1.00 71.08 268 ALA A C 1
ATOM 1825 O O . ALA A 1 276 ? 14.984 34.475 101.250 1.00 74.74 268 ALA A O 1
ATOM 1827 N N . LEU A 1 277 ? 16.166 35.113 99.434 1.00 72.47 269 LEU A N 1
ATOM 1828 C CA . LEU A 1 277 ? 15.215 34.582 98.471 1.00 68.14 269 LEU A CA 1
ATOM 1829 C C . LEU A 1 277 ? 14.775 33.164 98.823 1.00 64.86 269 LEU A C 1
ATOM 1830 O O . LEU A 1 277 ? 13.602 32.829 98.689 1.00 64.28 269 LEU A O 1
ATOM 1835 N N . LEU A 1 278 ? 15.698 32.334 99.290 1.00 62.33 270 LEU A N 1
ATOM 1836 C CA . LEU A 1 278 ? 15.324 30.967 99.651 1.00 66.60 270 LEU A CA 1
ATOM 1837 C C . LEU A 1 278 ? 14.346 30.977 100.816 1.00 68.71 270 LEU A C 1
ATOM 1838 O O . LEU A 1 278 ? 13.480 30.106 100.924 1.00 72.54 270 LEU A O 1
ATOM 1843 N N . ALA A 1 279 ? 14.494 31.969 101.690 1.00 71.43 271 ALA A N 1
ATOM 1844 C CA . ALA A 1 279 ? 13.644 32.090 102.873 1.00 70.81 271 ALA A CA 1
ATOM 1845 C C . ALA A 1 279 ? 12.214 32.527 102.510 1.00 68.72 271 ALA A C 1
ATOM 1846 O O . ALA A 1 279 ? 11.242 31.973 103.032 1.00 66.17 271 ALA A O 1
ATOM 1848 N N . LEU A 1 280 ? 12.111 33.519 101.619 1.00 63.54 272 LEU A N 1
ATOM 1849 C CA . LEU A 1 280 ? 10.837 34.058 101.128 1.00 64.41 272 LEU A CA 1
ATOM 1850 C C . LEU A 1 280 ? 9.969 33.011 100.425 1.00 69.52 272 LEU A C 1
ATOM 1851 O O . LEU A 1 280 ? 8.748 33.159 100.309 1.00 72.25 272 LEU A O 1
ATOM 1856 N N . GLU A 1 281 ? 10.611 31.962 99.935 1.00 76.35 273 GLU A N 1
ATOM 1857 C CA . GLU A 1 281 ? 9.905 30.911 99.230 1.00 82.32 273 GLU A CA 1
ATOM 1858 C C . GLU A 1 281 ? 9.013 30.112 100.172 1.00 81.33 273 GLU A C 1
ATOM 1859 O O . GLU A 1 281 ? 8.085 29.440 99.729 1.00 82.64 273 GLU A O 1
ATOM 1865 N N . ALA A 1 282 ? 9.291 30.182 101.470 1.00 78.93 274 ALA A N 1
ATOM 1866 C CA . ALA A 1 282 ? 8.475 29.464 102.448 1.00 79.05 274 ALA A CA 1
ATOM 1867 C C . ALA A 1 282 ? 7.190 30.232 102.779 1.00 79.38 274 ALA A C 1
ATOM 1868 O O . ALA A 1 282 ? 6.273 29.688 103.398 1.00 79.26 274 ALA A O 1
ATOM 1870 N N . ILE A 1 283 ? 7.131 31.488 102.342 1.00 76.87 275 ILE A N 1
ATOM 1871 C CA . ILE A 1 283 ? 6.026 32.393 102.665 1.00 75.70 275 ILE A CA 1
ATOM 1872 C C . ILE A 1 283 ? 4.913 32.352 101.609 1.00 76.15 275 ILE A C 1
ATOM 1873 O O . ILE A 1 283 ? 5.140 32.710 100.451 1.00 79.96 275 ILE A O 1
ATOM 1878 N N . PRO A 1 284 ? 3.702 31.923 102.009 1.00 72.72 276 PRO A N 1
ATOM 1879 C CA . PRO A 1 284 ? 2.610 31.761 101.053 1.00 68.92 276 PRO A CA 1
ATOM 1880 C C . PRO A 1 284 ? 1.954 33.044 100.579 1.00 63.66 276 PRO A C 1
ATOM 1881 O O . PRO A 1 284 ? 0.781 33.009 100.271 1.00 72.42 276 PRO A O 1
ATOM 1885 N N . TYR A 1 285 ? 2.675 34.157 100.510 1.00 58.50 277 TYR A N 1
ATOM 1886 C CA . TYR A 1 285 ? 2.058 35.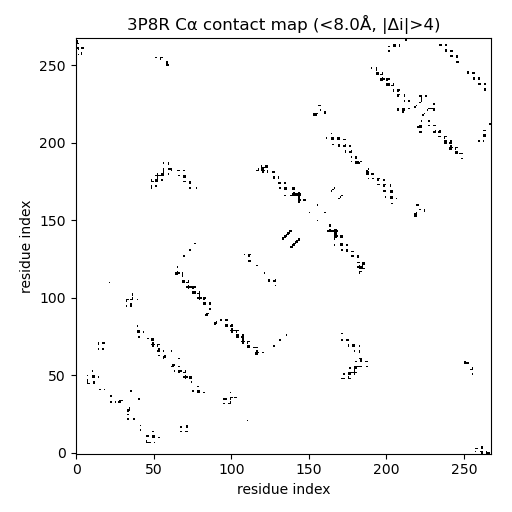427 100.118 1.00 61.09 277 TYR A CA 1
ATOM 1887 C C . TYR A 1 285 ? 2.924 36.084 99.049 1.00 68.43 277 TYR A C 1
ATOM 1888 O O . TYR A 1 285 ? 4.000 35.575 98.725 1.00 72.10 277 TYR A O 1
ATOM 1897 N N . ASN A 1 286 ? 2.463 37.207 98.506 1.00 70.49 278 ASN A N 1
ATOM 1898 C CA . ASN A 1 286 ? 3.205 37.918 97.464 1.00 75.23 278 ASN A CA 1
ATOM 1899 C C . ASN A 1 286 ? 4.529 38.496 97.986 1.00 78.65 278 ASN A C 1
ATOM 1900 O O . ASN A 1 286 ? 4.593 39.643 98.468 1.00 73.34 278 ASN A O 1
ATOM 1905 N N . THR A 1 287 ? 5.580 37.682 97.871 1.00 80.94 279 THR A N 1
ATOM 1906 C CA . THR A 1 287 ? 6.924 38.020 98.340 1.00 79.21 279 THR A CA 1
ATOM 1907 C C . THR A 1 287 ? 7.675 38.935 97.381 1.00 77.60 279 THR A C 1
ATOM 1908 O O . THR A 1 287 ? 8.886 39.117 97.506 1.00 76.23 279 THR A O 1
ATOM 1912 N N . GLU A 1 288 ? 6.955 39.514 96.430 1.00 81.07 280 GLU A N 1
ATOM 1913 C CA . GLU A 1 288 ? 7.578 40.274 95.349 1.00 85.92 280 GLU A CA 1
ATOM 1914 C C . GLU A 1 288 ? 8.440 41.429 95.824 1.00 83.55 280 GLU A C 1
ATOM 1915 O O . GLU A 1 288 ? 9.586 41.585 95.390 1.00 84.05 280 GLU A O 1
ATOM 1921 N N . HIS A 1 289 ? 7.877 42.257 96.693 1.00 79.44 281 HIS A N 1
ATOM 1922 C CA . HIS A 1 289 ? 8.534 43.504 97.056 1.00 77.92 281 HIS A CA 1
ATOM 1923 C C . HIS A 1 289 ? 9.691 43.281 98.034 1.00 73.71 281 HIS A C 1
ATOM 1924 O O . HIS A 1 289 ? 10.628 44.082 98.089 1.00 68.11 281 HIS A O 1
ATOM 1931 N N . LEU A 1 290 ? 9.610 42.193 98.801 1.00 72.59 282 LEU A N 1
ATOM 1932 C CA . LEU A 1 290 ? 10.657 41.813 99.750 1.00 72.83 282 LEU A CA 1
ATOM 1933 C C . LEU A 1 290 ? 11.855 41.275 98.986 1.00 77.88 282 LEU A C 1
ATOM 1934 O O . LEU A 1 290 ? 12.965 41.796 99.103 1.00 78.77 282 LEU A O 1
ATOM 1939 N N . GLU A 1 291 ? 11.622 40.220 98.209 1.00 81.98 283 GLU A N 1
ATOM 1940 C CA . GLU A 1 291 ? 12.657 39.672 97.348 1.00 87.92 283 GLU A CA 1
ATOM 1941 C C . GLU A 1 291 ? 13.303 40.791 96.540 1.00 85.13 283 GLU A C 1
ATOM 1942 O O . GLU A 1 291 ? 14.525 40.862 96.421 1.00 84.87 283 GLU A O 1
ATOM 1948 N N . GLU A 1 292 ? 12.471 41.666 95.987 1.00 81.99 284 GLU A N 1
ATOM 1949 C CA . GLU A 1 292 ? 12.955 42.826 95.245 1.00 81.97 284 GLU A CA 1
ATOM 1950 C C . GLU A 1 292 ? 13.840 43.737 96.103 1.00 79.50 284 GLU A C 1
ATOM 1951 O O . GLU A 1 292 ? 14.812 44.320 95.613 1.00 82.87 284 GLU A O 1
ATOM 1957 N N . PHE A 1 293 ? 13.508 43.860 97.384 1.00 75.98 285 PHE A N 1
ATOM 1958 C CA . PHE A 1 293 ? 14.291 44.701 98.273 1.00 69.64 285 PHE A CA 1
ATOM 1959 C C . PHE A 1 293 ? 15.639 44.057 98.552 1.00 68.19 285 PHE A C 1
ATOM 1960 O O . PHE A 1 293 ? 16.640 44.753 98.709 1.00 68.00 285 PHE A O 1
ATOM 1968 N N . ALA A 1 294 ? 15.661 42.729 98.627 1.00 67.30 286 ALA A N 1
ATOM 1969 C CA . ALA A 1 294 ? 16.916 42.006 98.824 1.00 72.48 286 ALA A CA 1
ATOM 1970 C C . ALA A 1 294 ? 17.887 42.319 97.670 1.00 78.46 286 ALA A C 1
ATOM 1971 O O . ALA A 1 294 ? 18.990 42.832 97.887 1.00 78.33 286 ALA A O 1
ATOM 1973 N N . ARG A 1 295 ? 17.465 42.028 96.443 1.00 81.03 287 ARG A N 1
ATOM 1974 C CA . ARG A 1 295 ? 18.261 42.377 95.278 1.00 82.08 287 ARG A CA 1
ATOM 1975 C C . ARG A 1 295 ? 18.776 43.810 95.399 1.00 83.70 287 ARG A C 1
ATOM 1976 O O . ARG A 1 295 ? 19.972 44.041 95.275 1.00 88.04 287 ARG A O 1
ATOM 1984 N N . TYR A 1 296 ? 17.900 44.775 95.663 1.00 81.74 288 TYR A N 1
ATOM 1985 C CA . TYR A 1 296 ? 18.380 46.155 95.774 1.00 80.89 288 TYR A CA 1
ATOM 1986 C C . TYR A 1 296 ? 19.541 46.309 96.757 1.00 79.26 288 TYR A C 1
ATOM 1987 O O . TYR A 1 296 ? 20.452 47.108 96.535 1.00 77.12 288 TYR A O 1
ATOM 1996 N N . VAL A 1 297 ? 19.508 45.564 97.853 1.00 77.49 289 VAL A N 1
ATOM 1997 C CA . VAL A 1 297 ? 20.568 45.699 98.842 1.00 83.16 289 VAL A CA 1
ATOM 1998 C C . VAL A 1 297 ? 21.949 45.431 98.248 1.00 85.03 289 VAL A C 1
ATOM 1999 O O . VAL A 1 297 ? 22.901 46.165 98.518 1.00 85.84 289 VAL A O 1
ATOM 2003 N N . VAL A 1 298 ? 22.052 44.384 97.435 1.00 83.98 290 VAL A N 1
ATOM 2004 C CA . VAL A 1 298 ? 23.339 43.967 96.901 1.00 79.37 290 VAL A CA 1
ATOM 2005 C C . VAL A 1 298 ? 23.628 44.529 95.508 1.00 85.13 290 VAL A C 1
ATOM 2006 O O . VAL A 1 298 ? 24.779 44.599 95.097 1.00 89.08 290 VAL A O 1
ATOM 2010 N N . GLU A 1 299 ? 22.592 44.938 94.784 1.00 90.18 291 GLU A N 1
ATOM 2011 C CA . GLU A 1 299 ? 22.780 45.449 93.424 1.00 95.50 291 GLU A CA 1
ATOM 2012 C C . GLU A 1 299 ? 22.961 46.951 93.414 1.00 100.81 291 GLU A C 1
ATOM 2013 O O . GLU A 1 299 ? 23.131 47.548 92.353 1.00 105.93 291 GLU A O 1
ATOM 2019 N N . ARG A 1 300 ? 22.911 47.572 94.585 1.00 105.28 292 ARG A N 1
ATOM 2020 C CA . ARG A 1 300 ? 22.918 49.027 94.632 1.00 109.85 292 ARG A CA 1
ATOM 2021 C C . ARG A 1 300 ? 24.273 49.638 94.276 1.00 116.33 292 ARG A C 1
ATOM 2022 O O . ARG A 1 300 ? 25.332 49.132 94.670 1.00 116.62 292 ARG A O 1
ATOM 2030 N N . LYS A 1 301 ? 24.212 50.723 93.505 1.00 122.61 293 LYS A N 1
ATOM 2031 C CA . LYS A 1 301 ? 25.369 51.558 93.205 1.00 126.80 293 LYS A CA 1
ATOM 2032 C C . LYS A 1 301 ? 25.499 52.632 94.284 1.00 130.52 293 LYS A C 1
ATOM 2033 O O . LYS A 1 301 ? 26.491 53.360 94.340 1.00 129.68 293 LYS A O 1
ATOM 2039 N N . ASN A 1 302 ? 24.479 52.715 95.136 1.00 135.36 294 ASN A N 1
ATOM 2040 C CA . ASN A 1 302 ? 24.472 53.621 96.283 1.00 139.07 294 ASN A CA 1
ATOM 2041 C C . ASN A 1 302 ? 25.879 54.031 96.714 1.00 139.66 294 ASN A C 1
ATOM 2042 O O . ASN A 1 302 ? 26.274 53.852 97.869 1.00 139.73 294 ASN A O 1
#

InterPro domains:
  IPR000092 Polyprenyl synthetase-like [PF00348] (31-269)
  IPR000092 Polyprenyl synthetase-like [cd00685] (30-292)
  IPR008949 Isoprenoid synthase domain superfamily [G3DSA:1.10.600.10] (1-294)
  IPR008949 Isoprenoid synthase domain superfamily [SSF48576] (3-288)
  IPR033749 Polyprenyl synthetase, conserved site [PS00444] (213-225)
  IPR033749 Polyprenyl synthetase, conserved site [PS00723] (79-95)
  IPR053378 Prenyl diphosphate synthase [NF045485] (7-293)

Solvent-accessible surface area: 12463 Å² total; per-residue (Å²): 156,57,168,0,101,150,28,11,66,76,33,22,127,53,0,34,98,24,0,42,103,31,0,80,135,46,95,149,65,136,69,86,40,11,94,30,4,57,47,21,1,53,135,28,47,76,8,3,28,1,3,1,0,0,6,0,0,70,24,2,61,16,114,44,76,30,0,9,7,0,0,0,0,0,1,0,0,31,1,19,18,68,30,43,37,106,17,70,85,88,112,159,148,80,65,35,26,65,99,0,0,69,27,0,60,87,12,0,50,38,0,0,57,96,4,121,23,29,88,45,0,83,91,5,35,123,32,0,45,97,6,0,48,66,4,2,26,80,136,0,15,55,67,0,37,51,60,52,109,88,12,132,144,55,82,29,47,36,112,88,11,35,63,12,22,108,21,54,24,8,6,3,5,40,1,0,1,34,0,0,0,5,0,10,2,102,95,0,110,63,28,29,79,57,0,25,172,0,1,56,7,5,0,20,2,27,29,0,13,47,19,6,29,93,86,87,94,171,178,11,28,0,9,72,67,63,33,69,141,28,0,68,110,48,5,100,72,15,13,85,93,1,30,126,12,5,145,53,10,104,80,91,21,86,81,1,56,21,0,3,81,2,0,26,63,5,171,117

Organism: Vibrio cholerae serotype O1 (strain ATCC 39315 / El Tor Inaba N16961) (NCBI:txid243277)

Secondary structure (DSSP, 8-state):
--TTTTHHHHHHHHHHHHHHHHHHT-S-TTSSHHHHHHHHHHS--S-HHHHHHHHHHHTTT--GGGTHHHHHHHHHHHHHHHHHHT-HHHH---HHHHHHHHHHHHHHHHHHHHS---HHHHTTHHHHHHHHHHHHSTTTHHHHHHHHHHTTTS---HHHHHHHHIIIIIHHHHHHHHHHHHTTTHHHHTTHHHHHHHHHHHHHHHHHHHHHHHHTT----HHHHHHHHHHHHHHHHHHHHHHHHHTT-SS-THHHHHHHHHHHH---

Sequence (268 aa):
HHHSLEALSSYQQRNNQQLDQWLNRIPFQTLPLIEAMRYGLLLGGKRARPYLVYITGQMLGCELSDLDTPASAVECIHAYSLIHDDLPAMDDDEATAILTGDALQTLAFTILAEGDLSAAGETQRVAMLQALAEASGAQGMCLGQALDLAAENRLISLEELETIHRRNKTGALMRCAIRLGALAAGEKGRAMLPHLDRYAEAVGLAFQVQDDILDIISDKSTYPALLGLEGAQQKAHTLLQEALLALEAIPYNTEHLEEFARYVVERKN